Protein AF-R6H818-F1 (afdb_monomer_lite)

Radius of gyration: 32.83 Å; chains: 1; bounding box: 65×107×74 Å

pLDDT: mean 80.32, std 18.3, range [33.81, 98.19]

Sequence (371 aa):
MRKTGTANRLLAAVLTLALLLSLALPAGAAAAADVVHPAFTQVDSSEVSASLPGMEATELEPSAYSDTDSVRVSIVLEEKSTVAAGFSTQAIGSNTAAATYRGRLETRQAAVTAAIEEQALDGEALDVVWNLTLSANAISANVAYGKLEEIRQVPGVKAVYLETRYEPMTQADTSNVVAQQMTGAASVQQDAGYTGAGSRIAVVDTGTDTDHQSFSSAAWEYSLKLQAEKKGMSLEDYMASLDLMDAEEIAGVLSQLHVAKRDENLTGEDLYLNGKLPFVFNYIDGDLDVTHDNDEQGEHGSHVAGITSAGDYIPTKDASIYDFDGDGDLDQADAQALMDHVVKGSEIHSAEYADLSGNGSVSAYDVLLRL

Secondary structure (DSSP, 8-state):
---SHHHHHHHHHHHHHHHHHHT-S-TTSSS-S-----------TTS-----TT------------TT-EEEEEEEESSPPTTTTT--STTGGG-HHHHHHHHHHHHHHHHHHHHHHHHTSTTPPPEEEEEE-SS--EEEEEEEGGGHHHHHTSTTEEEEEE--PPPP-SS----STHHHHHHTHHHHHHTS----TT------SS---SSSGGG-HHHHHHHHHHHHHHTT--HHHHHHTS----HHHHHHHGGGSSGGGT-TT--HHHH---SSS-----TTTSSS---STTSSS-THHHHHHHHHH-------S-GGGG-SSSSS--SHHHHHHHHHHHHH----TTGGG--SS-SSS--HHHHHTT-

Foldseek 3Di:
DDDDVVVVVVVVVVVVVVVVVVVPDDPPPVPPPPPPPPPDDPDDPVVPPPPDPPPPPPPPPDPPADQQDWFKKKFFFPDDALVRVPDDPPVLVPDPVSVVQQVVLVVVVVVLQCQCCVFQVVNDHWAWDDQGRHNTRITITIDRNNSQVRSCPRPRGPHMDTDDDDDPPPDDPPDPVCPCVVVVVVCCCPVVVPPCFQHDDDFDAQFAPCPFPQNDQVLVLVVLCVSCVVVVHHSVVSNVVHNFDALVNCQVCVVVDPLCVLPVPDGSVLQQDHRRRGGAADPPVSHRPRHCVPHDRDNVSNLVCLVVGGRADDPDPCLVLQQFANPRDRDLVSLRSLVCCAPVVDHTPNVVPQPSVPPPDRHVSSSSNND

Structure (mmCIF, N/CA/C/O backbone):
data_AF-R6H818-F1
#
_entry.id   AF-R6H818-F1
#
loop_
_atom_site.group_PDB
_atom_site.id
_atom_site.type_symbol
_atom_site.label_atom_id
_atom_site.label_alt_id
_atom_site.label_comp_id
_atom_site.label_asym_id
_atom_site.label_entity_id
_atom_site.label_seq_id
_atom_site.pdbx_PDB_ins_code
_atom_site.Cartn_x
_atom_site.Cartn_y
_atom_site.Cartn_z
_atom_site.occupancy
_atom_site.B_iso_or_equiv
_atom_site.auth_seq_id
_atom_site.auth_comp_id
_atom_site.auth_asym_id
_atom_site.auth_atom_id
_atom_site.pdbx_PDB_model_num
ATOM 1 N N . MET A 1 1 ? -34.135 -80.168 -10.910 1.00 44.28 1 MET A N 1
ATOM 2 C CA . MET A 1 1 ? -32.707 -79.785 -10.893 1.00 44.28 1 MET A CA 1
ATOM 3 C C . MET A 1 1 ? -32.533 -78.655 -9.890 1.00 44.28 1 MET A C 1
ATOM 5 O O . MET A 1 1 ? -33.232 -77.657 -9.974 1.00 44.28 1 MET A O 1
ATOM 9 N N . ARG A 1 2 ? -31.717 -78.903 -8.860 1.00 42.34 2 ARG A N 1
ATOM 10 C CA . ARG A 1 2 ? -31.399 -78.004 -7.740 1.00 42.34 2 ARG A CA 1
ATOM 11 C C . ARG A 1 2 ? -30.207 -77.108 -8.111 1.00 42.34 2 ARG A C 1
ATOM 13 O O . ARG A 1 2 ? -29.372 -77.537 -8.898 1.00 42.34 2 ARG A O 1
ATOM 20 N N . LYS A 1 3 ? -30.086 -75.995 -7.372 1.00 51.12 3 LYS A N 1
ATOM 21 C CA . LYS A 1 3 ? -28.909 -75.118 -7.164 1.00 51.12 3 LYS A CA 1
ATOM 22 C C . LYS A 1 3 ? -28.755 -73.902 -8.096 1.00 51.12 3 LYS A C 1
ATOM 24 O O . LYS A 1 3 ? -27.787 -73.809 -8.831 1.00 51.12 3 LYS A O 1
ATOM 29 N N . THR A 1 4 ? -29.623 -72.899 -7.950 1.00 50.44 4 THR A N 1
ATOM 30 C CA . THR A 1 4 ? -29.312 -71.501 -8.350 1.00 50.44 4 THR A CA 1
ATOM 31 C C . THR A 1 4 ? -29.528 -70.472 -7.229 1.00 50.44 4 THR A C 1
ATOM 33 O O . THR A 1 4 ? -29.070 -69.340 -7.333 1.00 50.44 4 THR A O 1
ATOM 36 N N . GLY A 1 5 ? -30.138 -70.855 -6.099 1.00 54.78 5 GLY A N 1
ATOM 37 C CA . GLY A 1 5 ? -30.417 -69.925 -4.995 1.00 54.78 5 GLY A CA 1
ATOM 38 C C . GLY A 1 5 ? -29.207 -69.558 -4.128 1.00 54.78 5 GLY A C 1
ATOM 39 O O . GLY A 1 5 ? -29.153 -68.457 -3.593 1.00 54.78 5 GLY A O 1
ATOM 40 N N . THR A 1 6 ? -28.220 -70.446 -3.985 1.00 55.84 6 THR A N 1
ATOM 41 C CA . THR A 1 6 ? -27.018 -70.172 -3.177 1.00 55.84 6 THR A CA 1
ATOM 42 C C . THR A 1 6 ? -25.983 -69.346 -3.932 1.00 55.84 6 THR A C 1
ATOM 44 O O . THR A 1 6 ? -25.361 -68.489 -3.319 1.00 55.84 6 THR A O 1
ATOM 47 N N . ALA A 1 7 ? -25.848 -69.534 -5.249 1.00 55.44 7 ALA A N 1
ATOM 48 C CA . ALA A 1 7 ? -24.936 -68.750 -6.084 1.00 55.44 7 ALA A CA 1
ATOM 49 C C . ALA A 1 7 ? -25.366 -67.276 -6.167 1.00 55.44 7 ALA A C 1
ATOM 51 O O . ALA A 1 7 ? -24.544 -66.399 -5.939 1.00 55.44 7 ALA A O 1
ATOM 52 N N . ASN A 1 8 ? -26.663 -67.000 -6.359 1.00 54.56 8 ASN A N 1
ATOM 53 C CA . ASN A 1 8 ? -27.180 -65.625 -6.369 1.00 54.56 8 ASN A CA 1
ATOM 54 C C . ASN A 1 8 ? -27.112 -64.947 -4.994 1.00 54.56 8 ASN A C 1
ATOM 56 O O . ASN A 1 8 ? -26.925 -63.739 -4.923 1.00 54.56 8 ASN A O 1
ATOM 60 N N . ARG A 1 9 ? -27.226 -65.707 -3.895 1.00 60.12 9 ARG A N 1
ATOM 61 C CA . ARG A 1 9 ? -27.043 -65.173 -2.534 1.00 60.12 9 ARG A CA 1
ATOM 62 C C . ARG A 1 9 ? -25.578 -64.888 -2.216 1.00 60.12 9 ARG A C 1
ATOM 64 O O . ARG A 1 9 ? -25.304 -63.906 -1.541 1.00 60.12 9 ARG A O 1
ATOM 71 N N . LEU A 1 10 ? -24.655 -65.703 -2.733 1.00 67.94 10 LEU A N 1
ATOM 72 C CA . LEU A 1 10 ? -23.221 -65.436 -2.636 1.00 67.94 10 LEU A CA 1
ATOM 73 C C . LEU A 1 10 ? -22.841 -64.208 -3.467 1.00 67.94 10 LEU A C 1
ATOM 75 O O . LEU A 1 10 ? -22.117 -63.354 -2.979 1.00 67.94 10 LEU A O 1
ATOM 79 N N . LEU A 1 11 ? -23.382 -64.086 -4.685 1.00 64.25 11 LEU A N 1
ATOM 80 C CA . LEU A 1 11 ? -23.152 -62.930 -5.550 1.00 64.25 11 LEU A CA 1
ATOM 81 C C . LEU A 1 11 ? -23.707 -61.647 -4.924 1.00 64.25 11 LEU A C 1
ATOM 83 O O . LEU A 1 11 ? -23.024 -60.633 -4.918 1.00 64.25 11 LEU A O 1
ATOM 87 N N . ALA A 1 12 ? -24.912 -61.710 -4.347 1.00 63.84 12 ALA A N 1
ATOM 88 C CA . ALA A 1 12 ? -25.511 -60.586 -3.639 1.00 63.84 12 ALA A CA 1
ATOM 89 C C . ALA A 1 12 ? -24.692 -60.194 -2.404 1.00 63.84 12 ALA A C 1
ATOM 91 O O . ALA A 1 12 ? -24.476 -59.009 -2.207 1.00 63.84 12 ALA A O 1
ATOM 92 N N . ALA A 1 13 ? -24.195 -61.165 -1.626 1.00 68.19 13 ALA A N 1
ATOM 93 C CA . ALA A 1 13 ? -23.341 -60.915 -0.464 1.00 68.19 13 ALA A CA 1
ATOM 94 C C . ALA A 1 13 ? -21.968 -60.337 -0.847 1.00 68.19 13 ALA A C 1
ATOM 96 O O . ALA A 1 13 ? -21.455 -59.470 -0.149 1.00 68.19 13 ALA A O 1
ATOM 97 N N . VAL A 1 14 ? -21.385 -60.779 -1.966 1.00 73.62 14 VAL A N 1
ATOM 98 C CA . VAL A 1 14 ? -20.146 -60.206 -2.514 1.00 73.62 14 VAL A CA 1
ATOM 99 C C . VAL A 1 14 ? -20.391 -58.790 -3.037 1.00 73.62 14 VAL A C 1
ATOM 101 O O . VAL A 1 14 ? -19.556 -57.923 -2.809 1.00 73.62 14 VAL A O 1
ATOM 104 N N . LEU A 1 15 ? -21.543 -58.520 -3.664 1.00 66.12 15 LEU A N 1
ATOM 105 C CA . LEU A 1 15 ? -21.899 -57.173 -4.115 1.00 66.12 15 LEU A CA 1
ATOM 106 C C . LEU A 1 15 ? -22.126 -56.216 -2.940 1.00 66.12 15 LEU A C 1
ATOM 108 O O . LEU A 1 15 ? -21.623 -55.100 -2.978 1.00 66.12 15 LEU A O 1
ATOM 112 N N . THR A 1 16 ? -22.835 -56.632 -1.883 1.00 69.25 16 THR A N 1
ATOM 113 C CA . THR A 1 16 ? -22.994 -55.798 -0.679 1.00 69.25 16 THR A CA 1
ATOM 114 C C . THR A 1 16 ? -21.682 -55.609 0.059 1.00 69.25 16 THR A C 1
ATOM 116 O O . THR A 1 16 ? -21.440 -54.513 0.548 1.00 69.25 16 THR A O 1
ATOM 119 N N . LEU A 1 17 ? -20.809 -56.618 0.108 1.00 66.56 17 LEU A N 1
ATOM 120 C CA . LEU A 1 17 ? -19.480 -56.460 0.692 1.00 66.56 17 LEU A CA 1
ATOM 121 C C . LEU A 1 17 ? -18.615 -55.506 -0.146 1.00 66.56 17 LEU A C 1
ATOM 123 O O . LEU A 1 17 ? -17.950 -54.658 0.431 1.00 66.56 17 LEU A O 1
ATOM 127 N N . ALA A 1 18 ? -18.676 -55.572 -1.481 1.00 65.25 18 ALA A N 1
ATOM 128 C CA . ALA A 1 18 ? -17.985 -54.644 -2.380 1.00 65.25 18 ALA A CA 1
ATOM 129 C C . ALA A 1 18 ? -18.525 -53.207 -2.269 1.00 65.25 18 ALA A C 1
ATOM 131 O O . ALA A 1 18 ? -17.739 -52.265 -2.249 1.00 65.25 18 ALA A O 1
ATOM 132 N N . LEU A 1 19 ? -19.843 -53.032 -2.115 1.00 57.25 19 LEU A N 1
ATOM 133 C CA . LEU A 1 19 ? -20.458 -51.731 -1.832 1.00 57.25 19 LEU A CA 1
ATOM 134 C C . LEU A 1 19 ? -20.050 -51.202 -0.446 1.00 57.25 19 LEU A C 1
ATOM 136 O O . LEU A 1 19 ? -19.701 -50.034 -0.324 1.00 57.25 19 LEU A O 1
ATOM 140 N N . LEU A 1 20 ? -19.997 -52.048 0.584 1.00 55.03 20 LEU A N 1
ATOM 141 C CA . LEU A 1 20 ? -19.550 -51.651 1.927 1.00 55.03 20 LEU A CA 1
ATOM 142 C C . LEU A 1 20 ? -18.037 -51.366 1.992 1.00 55.03 20 LEU A C 1
ATOM 144 O O . LEU A 1 20 ? -17.625 -50.462 2.711 1.00 55.03 20 LEU A O 1
ATOM 148 N N . LEU A 1 21 ? -17.221 -52.071 1.202 1.00 53.28 21 LEU A N 1
ATOM 149 C CA . LEU A 1 21 ? -15.790 -51.795 1.017 1.00 53.28 21 LEU A CA 1
ATOM 150 C C . LEU A 1 21 ? -15.550 -50.534 0.169 1.00 53.28 21 LEU A C 1
ATOM 152 O O . LEU A 1 21 ? -14.551 -49.856 0.378 1.00 53.28 21 LEU A O 1
ATOM 156 N N . SER A 1 22 ? -16.477 -50.162 -0.724 1.00 48.88 22 SER A N 1
ATOM 157 C CA . SER A 1 22 ? -16.414 -48.895 -1.473 1.00 48.88 22 SER A CA 1
ATOM 158 C C . SER A 1 22 ? -16.759 -47.656 -0.634 1.00 48.88 22 SER A C 1
ATOM 160 O O . SER A 1 22 ? -16.360 -46.555 -1.000 1.00 48.88 22 SER A O 1
ATOM 162 N N . LEU A 1 23 ? -17.428 -47.824 0.517 1.00 48.00 23 LEU A N 1
ATOM 163 C CA . LEU A 1 23 ? -17.589 -46.770 1.534 1.00 48.00 23 LEU A CA 1
ATOM 164 C C . LEU A 1 23 ? -16.413 -46.709 2.530 1.00 48.00 23 LEU A C 1
ATOM 166 O O . LEU A 1 23 ? -16.375 -45.821 3.378 1.00 48.00 23 LEU A O 1
ATOM 170 N N . ALA A 1 24 ? -15.456 -47.634 2.426 1.00 49.50 24 ALA A N 1
ATOM 171 C CA . ALA A 1 24 ? -14.259 -47.710 3.256 1.00 49.50 24 ALA A CA 1
ATOM 172 C C . ALA A 1 24 ? -12.992 -47.701 2.382 1.00 49.50 24 ALA A C 1
ATOM 174 O O . ALA A 1 24 ? -12.146 -48.589 2.468 1.00 49.50 24 ALA A O 1
ATOM 175 N N . LEU A 1 25 ? -12.860 -46.675 1.539 1.00 43.47 25 LEU A N 1
ATOM 176 C CA . LEU A 1 25 ? -11.555 -46.182 1.096 1.00 43.47 25 LEU A CA 1
ATOM 177 C C . LEU A 1 25 ? -11.196 -44.936 1.919 1.00 43.47 25 LEU A C 1
ATOM 179 O O . LEU A 1 25 ? -12.088 -44.237 2.403 1.00 43.47 25 LEU A O 1
ATOM 183 N N . PRO A 1 26 ? -9.899 -44.724 2.182 1.00 41.25 26 PRO A N 1
ATOM 184 C CA . PRO A 1 26 ? -9.427 -43.953 3.319 1.00 41.25 26 PRO A CA 1
ATOM 185 C C . PRO A 1 26 ? -9.875 -42.497 3.229 1.00 41.25 26 PRO A C 1
ATOM 187 O O . PRO A 1 26 ? -9.752 -41.860 2.183 1.00 41.25 26 PRO A O 1
ATOM 190 N N . ALA A 1 27 ? -10.265 -41.938 4.375 1.00 38.56 27 ALA A N 1
ATOM 191 C CA . ALA A 1 27 ? -10.274 -40.501 4.649 1.00 38.56 27 ALA A CA 1
ATOM 192 C C . ALA A 1 27 ? -8.835 -39.919 4.641 1.00 38.56 27 ALA A C 1
ATOM 194 O O . ALA A 1 27 ? -8.416 -39.238 5.568 1.00 38.56 27 ALA A O 1
ATOM 195 N N . GLY A 1 28 ? -8.059 -40.257 3.609 1.00 39.38 28 GLY A N 1
ATOM 196 C CA . GLY A 1 28 ? -6.649 -39.930 3.413 1.00 39.38 28 GLY A CA 1
ATOM 197 C C . GLY A 1 28 ? -6.276 -39.741 1.938 1.00 39.38 28 GLY A C 1
ATOM 198 O O . GLY A 1 28 ? -5.097 -39.737 1.617 1.00 39.38 28 GLY A O 1
ATOM 199 N N . ALA A 1 29 ? -7.255 -39.589 1.037 1.00 34.94 29 ALA A N 1
ATOM 200 C CA . ALA A 1 29 ? -7.033 -39.312 -0.389 1.00 34.94 29 ALA A CA 1
ATOM 201 C C . ALA A 1 29 ? -7.846 -38.101 -0.903 1.00 34.94 29 ALA A C 1
ATOM 203 O O . ALA A 1 29 ? -8.186 -38.029 -2.077 1.00 34.94 29 ALA A O 1
ATOM 204 N N . ALA A 1 30 ? -8.156 -37.149 -0.015 1.00 35.50 30 ALA A N 1
ATOM 205 C CA . ALA A 1 30 ? -8.665 -35.813 -0.360 1.00 35.50 30 ALA A CA 1
ATOM 206 C C . ALA A 1 30 ? -7.738 -34.685 0.146 1.00 35.50 30 ALA A C 1
ATOM 208 O O . ALA A 1 30 ? -8.147 -33.535 0.236 1.00 35.50 30 ALA A O 1
ATOM 209 N N . ALA A 1 31 ? -6.486 -35.017 0.478 1.00 37.47 31 ALA A N 1
ATOM 210 C CA . ALA A 1 31 ? -5.443 -34.067 0.877 1.00 37.47 31 ALA A CA 1
ATOM 211 C C . ALA A 1 31 ? -4.132 -34.333 0.112 1.00 37.47 31 ALA A C 1
ATOM 213 O O . ALA A 1 31 ? -3.047 -34.308 0.678 1.00 37.47 31 ALA A O 1
ATOM 214 N N . ALA A 1 32 ? -4.257 -34.664 -1.173 1.00 35.97 32 ALA A N 1
ATOM 215 C CA . ALA A 1 32 ? -3.140 -34.757 -2.109 1.00 35.97 32 ALA A CA 1
ATOM 216 C C . ALA A 1 32 ? -3.550 -34.148 -3.460 1.00 35.97 32 ALA A C 1
ATOM 218 O O . ALA A 1 32 ? -3.390 -34.749 -4.516 1.00 35.97 32 ALA A O 1
ATOM 219 N N . ALA A 1 33 ? -4.154 -32.963 -3.418 1.00 34.28 33 ALA A N 1
ATOM 220 C CA . ALA A 1 33 ? -3.717 -31.938 -4.347 1.00 34.28 33 ALA A CA 1
ATOM 221 C C . ALA A 1 33 ? -2.580 -31.233 -3.607 1.00 34.28 33 ALA A C 1
ATOM 223 O O . ALA A 1 33 ? -2.779 -30.858 -2.450 1.00 34.28 33 ALA A O 1
ATOM 224 N N . ASP A 1 34 ? -1.407 -31.125 -4.226 1.00 38.03 34 ASP A N 1
ATOM 225 C CA . ASP A 1 34 ? -0.311 -30.271 -3.761 1.00 38.03 34 ASP A CA 1
ATOM 226 C C . ASP A 1 34 ? -0.796 -28.812 -3.761 1.00 38.03 34 ASP A C 1
ATOM 228 O O . ASP A 1 34 ? -0.504 -28.018 -4.649 1.00 38.03 34 ASP A O 1
ATOM 232 N N . VAL A 1 35 ? -1.606 -28.452 -2.771 1.00 39.41 35 VAL A N 1
ATOM 233 C CA . VAL A 1 35 ? -1.690 -27.082 -2.301 1.00 39.41 35 VAL A CA 1
ATOM 234 C C . VAL A 1 35 ? -0.593 -27.007 -1.262 1.00 39.41 35 VAL A C 1
ATOM 236 O O . VAL A 1 35 ? -0.734 -27.516 -0.149 1.00 39.41 35 VAL A O 1
ATOM 239 N N . VAL A 1 36 ? 0.536 -26.429 -1.661 1.00 34.97 36 VAL A N 1
ATOM 240 C CA . VAL A 1 36 ? 1.570 -25.997 -0.728 1.00 34.97 36 VAL A CA 1
ATOM 241 C C . VAL A 1 36 ? 0.894 -25.010 0.218 1.00 34.97 36 VAL A C 1
ATOM 243 O O . VAL A 1 36 ? 0.733 -23.836 -0.096 1.00 34.97 36 VAL A O 1
ATOM 246 N N . HIS A 1 37 ? 0.423 -25.494 1.365 1.00 36.56 37 HIS A N 1
ATOM 247 C CA . HIS A 1 37 ? 0.066 -24.618 2.462 1.00 36.56 37 HIS A CA 1
ATOM 248 C C . HIS A 1 37 ? 1.388 -24.064 2.988 1.00 36.56 37 HIS A C 1
ATOM 250 O O . HIS A 1 37 ? 2.205 -24.860 3.463 1.00 36.56 37 HIS A O 1
ATOM 256 N N . PRO A 1 38 ? 1.649 -22.748 2.886 1.00 39.25 38 PRO A N 1
ATOM 257 C CA . PRO A 1 38 ? 2.832 -22.178 3.505 1.00 39.25 38 PRO A CA 1
ATOM 258 C C . PRO A 1 38 ? 2.827 -22.573 4.982 1.00 39.25 38 PRO A C 1
ATOM 260 O O . PRO A 1 38 ? 1.869 -22.320 5.718 1.00 39.25 38 PRO A O 1
ATOM 263 N N . ALA A 1 39 ? 3.875 -23.279 5.397 1.00 38.28 39 ALA A N 1
ATOM 264 C CA . ALA A 1 39 ? 4.070 -23.645 6.785 1.00 38.28 39 ALA A CA 1
ATOM 265 C C . ALA A 1 39 ? 4.468 -22.376 7.540 1.00 38.28 39 ALA A C 1
ATOM 267 O O . ALA A 1 39 ? 5.633 -21.983 7.561 1.00 38.28 39 ALA A O 1
ATOM 268 N N . PHE A 1 40 ? 3.484 -21.708 8.137 1.00 44.66 40 PHE A N 1
ATOM 269 C CA . PHE A 1 40 ? 3.749 -20.594 9.032 1.00 44.66 40 PHE A CA 1
ATOM 270 C C . PHE A 1 40 ? 4.341 -21.150 10.320 1.00 44.66 40 PHE A C 1
ATOM 272 O O . PHE A 1 40 ? 3.650 -21.746 11.146 1.00 44.66 40 PHE A O 1
ATOM 279 N N . THR A 1 41 ? 5.644 -20.968 10.476 1.00 51.97 41 THR A N 1
ATOM 280 C CA . THR A 1 41 ? 6.295 -21.181 11.762 1.00 51.97 41 THR A CA 1
ATOM 281 C C . THR A 1 41 ? 6.163 -19.876 12.525 1.00 51.97 41 THR A C 1
ATOM 283 O O . THR A 1 41 ? 6.612 -18.837 12.044 1.00 51.97 41 THR A O 1
ATOM 286 N N . GLN A 1 42 ? 5.510 -19.903 13.686 1.00 50.81 42 GLN A N 1
ATOM 287 C CA . GLN A 1 42 ? 5.495 -18.746 14.571 1.00 50.81 42 GLN A CA 1
ATOM 288 C C . GLN A 1 42 ? 6.935 -18.494 15.023 1.00 50.81 42 GLN A C 1
ATOM 290 O O . GLN A 1 42 ? 7.498 -19.281 15.781 1.00 50.81 42 GLN A O 1
ATOM 295 N N . VAL A 1 43 ? 7.538 -17.431 14.500 1.00 50.16 43 VAL A N 1
ATOM 296 C CA . VAL A 1 43 ? 8.849 -16.966 14.942 1.00 50.16 43 VAL A CA 1
ATOM 297 C C . VAL A 1 43 ? 8.655 -16.284 16.290 1.00 50.16 43 VAL A C 1
ATOM 299 O O . VAL A 1 43 ? 7.696 -15.530 16.475 1.00 50.16 43 VAL A O 1
ATOM 302 N N . ASP A 1 44 ? 9.537 -16.575 17.241 1.00 50.06 44 ASP A N 1
ATOM 303 C CA . ASP A 1 44 ? 9.549 -15.873 18.515 1.00 50.06 44 ASP A CA 1
ATOM 304 C C . ASP A 1 44 ? 9.916 -14.405 18.254 1.00 50.06 44 ASP A C 1
ATOM 306 O O . ASP A 1 44 ? 11.037 -14.082 17.858 1.00 50.06 44 ASP A O 1
ATOM 310 N N . SER A 1 45 ? 8.952 -13.501 18.439 1.00 45.91 45 SER A N 1
ATOM 311 C CA . SER A 1 45 ? 9.149 -12.066 18.223 1.00 45.91 45 SER A CA 1
ATOM 312 C C . SER A 1 45 ? 10.176 -11.458 19.182 1.00 45.91 45 SER A C 1
ATOM 314 O O . SER A 1 45 ? 10.559 -10.307 18.997 1.00 45.91 45 SER A O 1
ATOM 316 N N . SER A 1 46 ? 10.623 -12.204 20.199 1.00 49.31 46 SER A N 1
ATOM 317 C CA . SER A 1 46 ? 11.702 -11.783 21.094 1.00 49.31 46 SER A CA 1
ATOM 318 C C . SER A 1 46 ? 13.112 -11.966 20.512 1.00 49.31 46 SER A C 1
ATOM 320 O O . SER A 1 46 ? 14.039 -11.334 21.014 1.00 49.31 46 SER A O 1
ATOM 322 N N . GLU A 1 47 ? 13.297 -12.756 19.442 1.00 46.53 47 GLU A N 1
ATOM 323 C CA . GLU A 1 47 ? 14.616 -12.949 18.806 1.00 46.53 47 GLU A CA 1
ATOM 324 C C . GLU A 1 47 ? 14.922 -11.941 17.684 1.00 46.53 47 GLU A C 1
ATOM 326 O O . GLU A 1 47 ? 16.081 -11.771 17.299 1.00 46.53 47 GLU A O 1
ATOM 331 N N . VAL A 1 48 ? 13.920 -11.203 17.190 1.00 41.06 48 VAL A N 1
ATOM 332 C CA . VAL A 1 48 ? 14.130 -10.100 16.235 1.00 41.06 48 VAL A CA 1
ATOM 333 C C . VAL A 1 48 ? 14.537 -8.840 17.002 1.00 41.06 48 VAL A C 1
ATOM 335 O O . VAL A 1 48 ? 13.775 -7.893 17.165 1.00 41.06 48 VAL A O 1
ATOM 338 N N . SER A 1 49 ? 15.781 -8.814 17.475 1.00 45.50 49 SER A N 1
ATOM 339 C CA . SER A 1 49 ? 16.426 -7.595 17.969 1.00 45.50 49 SER A CA 1
ATOM 340 C C . SER A 1 49 ? 16.991 -6.796 16.790 1.00 45.50 49 SER A C 1
ATOM 342 O O . SER A 1 49 ? 18.204 -6.621 16.656 1.00 45.50 49 SER A O 1
ATOM 344 N N . ALA A 1 50 ? 16.122 -6.298 15.912 1.00 39.25 50 ALA A N 1
ATOM 345 C CA . ALA A 1 50 ? 16.499 -5.203 15.028 1.00 39.25 50 ALA A CA 1
ATOM 346 C C . ALA A 1 50 ? 16.497 -3.912 15.859 1.00 39.25 50 ALA A C 1
ATOM 348 O O . ALA A 1 50 ? 15.521 -3.168 15.879 1.00 39.25 50 ALA A O 1
ATOM 349 N N . SER A 1 51 ? 17.578 -3.653 16.596 1.00 37.50 51 SER A N 1
ATOM 350 C CA . SER A 1 51 ? 17.806 -2.321 17.150 1.00 37.50 51 SER A CA 1
ATOM 351 C C . SER A 1 51 ? 18.171 -1.399 15.987 1.00 37.50 51 SER A C 1
ATOM 353 O O . SER A 1 51 ? 19.332 -1.346 15.575 1.00 37.50 51 SER A O 1
ATOM 355 N N . LEU A 1 52 ? 17.178 -0.717 15.419 1.00 40.03 52 LEU A N 1
ATOM 356 C CA . LEU A 1 52 ? 17.407 0.401 14.509 1.00 40.03 52 LEU A CA 1
ATOM 357 C C . LEU A 1 52 ? 18.121 1.508 15.305 1.00 40.03 52 LEU A C 1
ATOM 359 O O . LEU A 1 52 ? 17.576 1.971 16.311 1.00 40.03 52 LEU A O 1
ATOM 363 N N . PRO A 1 53 ? 19.340 1.929 14.921 1.00 36.41 53 PRO A N 1
ATOM 364 C CA . PRO A 1 53 ? 20.001 3.048 15.578 1.00 36.41 53 PRO A CA 1
ATOM 365 C C . PRO A 1 53 ? 19.126 4.300 15.427 1.00 36.41 53 PRO A C 1
ATOM 367 O O . PRO A 1 53 ? 18.870 4.731 14.308 1.00 36.41 53 PRO A O 1
ATOM 370 N N . GLY A 1 54 ? 18.657 4.872 16.539 1.00 46.34 54 GLY A N 1
ATOM 371 C CA . GLY A 1 54 ? 17.889 6.126 16.545 1.00 46.34 54 GLY A CA 1
ATOM 372 C C . GLY A 1 54 ? 16.393 6.010 16.848 1.00 46.34 54 GLY A C 1
ATOM 373 O O . GLY A 1 54 ? 15.750 7.041 17.008 1.00 46.34 54 GLY A O 1
ATOM 374 N N . MET A 1 55 ? 15.837 4.805 17.008 1.00 37.84 55 MET A N 1
ATOM 375 C CA . MET A 1 55 ? 14.523 4.644 17.643 1.00 37.84 55 MET A CA 1
ATOM 376 C C . MET A 1 55 ? 14.722 4.374 19.132 1.00 37.84 55 MET A C 1
ATOM 378 O O . MET A 1 55 ? 14.718 3.229 19.582 1.00 37.84 55 MET A O 1
ATOM 382 N N . GLU A 1 56 ? 14.905 5.440 19.912 1.00 33.81 56 GLU A N 1
ATOM 383 C CA . GLU A 1 56 ? 14.530 5.355 21.319 1.00 33.81 56 GLU A CA 1
ATOM 384 C C . GLU A 1 56 ? 13.030 5.059 21.341 1.00 33.81 56 GLU A C 1
ATOM 386 O O . GLU A 1 56 ? 12.221 5.867 20.882 1.00 33.81 56 GLU A O 1
ATOM 391 N N . ALA A 1 57 ? 12.661 3.861 21.804 1.00 35.81 57 ALA A N 1
ATOM 392 C CA . ALA A 1 57 ? 11.296 3.602 22.217 1.00 35.81 57 ALA A CA 1
ATOM 393 C C . ALA A 1 57 ? 10.973 4.684 23.241 1.00 35.81 57 ALA A C 1
ATOM 395 O O . ALA A 1 57 ? 11.541 4.682 24.333 1.00 35.81 57 ALA A O 1
ATOM 396 N N . THR A 1 58 ? 10.145 5.648 22.845 1.00 34.94 58 THR A N 1
ATOM 397 C CA . THR A 1 58 ? 9.684 6.692 23.745 1.00 34.94 58 THR A CA 1
ATOM 398 C C . THR A 1 58 ? 9.082 5.956 24.930 1.00 34.94 58 THR A C 1
ATOM 400 O O . THR A 1 58 ? 8.162 5.150 24.754 1.00 34.94 58 THR A O 1
ATOM 403 N N . GLU A 1 59 ? 9.680 6.133 26.110 1.00 34.53 59 GLU A N 1
ATOM 404 C CA . GLU A 1 59 ? 9.094 5.670 27.360 1.00 34.53 59 GLU A CA 1
ATOM 405 C C . GLU A 1 59 ? 7.614 6.055 27.324 1.00 34.53 59 GLU A C 1
ATOM 407 O O . GLU A 1 59 ? 7.280 7.187 26.973 1.00 34.53 59 GLU A O 1
ATOM 412 N N . LEU A 1 60 ? 6.723 5.095 27.599 1.00 37.69 60 LEU A N 1
ATOM 413 C CA . LEU A 1 60 ? 5.306 5.394 27.769 1.00 37.69 60 LEU A CA 1
ATOM 414 C C . LEU A 1 60 ? 5.219 6.464 28.854 1.00 37.69 60 LEU A C 1
ATOM 416 O O . LEU A 1 60 ? 5.431 6.164 30.030 1.00 37.69 60 LEU A O 1
ATOM 420 N N . GLU A 1 61 ? 4.972 7.700 28.426 1.00 43.28 61 GLU A N 1
ATOM 421 C CA . GLU A 1 61 ? 4.813 8.849 29.304 1.00 43.28 61 GLU A CA 1
ATOM 422 C C . GLU A 1 61 ? 3.872 8.455 30.455 1.00 43.28 61 GLU A C 1
ATOM 424 O O . GLU A 1 61 ? 2.830 7.825 30.212 1.00 43.28 61 GLU A O 1
ATOM 429 N N . PRO A 1 62 ? 4.222 8.766 31.717 1.00 47.31 62 PRO A N 1
ATOM 430 C CA . PRO A 1 62 ? 3.343 8.495 32.845 1.00 47.31 62 PRO A CA 1
ATOM 431 C C . PRO A 1 62 ? 1.962 9.100 32.568 1.00 47.31 62 PRO A C 1
ATOM 433 O O . PRO A 1 62 ? 1.857 10.187 32.004 1.00 47.31 62 PRO A O 1
ATOM 436 N N . SER A 1 63 ? 0.897 8.375 32.930 1.00 56.56 63 SER A N 1
ATOM 437 C CA . SER A 1 63 ? -0.479 8.718 32.552 1.00 56.56 63 SER A CA 1
ATOM 438 C C . SER A 1 63 ? -0.788 10.193 32.829 1.00 56.56 63 SER A C 1
ATOM 440 O O . SER A 1 63 ? -0.861 10.601 33.987 1.00 56.56 63 SER A O 1
ATOM 442 N N . ALA A 1 64 ? -1.006 10.975 31.773 1.00 72.19 64 ALA A N 1
ATOM 443 C CA . ALA A 1 64 ? -1.264 12.415 31.828 1.00 72.19 64 ALA A CA 1
ATOM 444 C C . ALA A 1 64 ? -2.664 12.789 32.366 1.00 72.19 64 ALA A C 1
ATOM 446 O O . ALA A 1 64 ? -3.106 13.920 32.177 1.00 72.19 64 ALA A O 1
ATOM 447 N N . TYR A 1 65 ? -3.377 11.851 32.996 1.00 83.25 65 TYR A N 1
ATOM 448 C CA . TYR A 1 65 ? -4.774 12.015 33.388 1.00 83.25 65 TYR A CA 1
ATOM 449 C C . TYR A 1 65 ? -4.904 12.467 34.841 1.00 83.25 65 TYR A C 1
ATOM 451 O O . TYR A 1 65 ? -4.285 11.900 35.743 1.00 83.25 65 TYR A O 1
ATOM 459 N N . SER A 1 66 ? -5.748 13.470 35.065 1.00 90.81 66 SER A N 1
ATOM 460 C CA . SER A 1 66 ? -6.237 13.839 36.390 1.00 90.81 66 SER A CA 1
ATOM 461 C C . SER A 1 66 ? -7.318 12.860 36.853 1.00 90.81 66 SER A C 1
ATOM 463 O O . SER A 1 66 ? -8.035 12.299 36.028 1.00 90.81 66 SER A O 1
ATOM 465 N N . ASP A 1 67 ? -7.507 12.698 38.167 1.00 91.62 67 ASP A N 1
ATOM 466 C CA . ASP A 1 67 ? -8.543 11.809 38.724 1.00 91.62 67 ASP A CA 1
ATOM 467 C C . ASP A 1 67 ? -9.958 12.121 38.209 1.00 91.62 67 ASP A C 1
ATOM 469 O O . ASP A 1 67 ? -10.815 11.238 38.165 1.00 91.62 67 ASP A O 1
ATOM 473 N N . THR A 1 68 ? -10.209 13.370 37.812 1.00 92.50 68 THR A N 1
ATOM 474 C CA . THR A 1 68 ? -11.506 13.829 37.304 1.00 92.50 68 THR A CA 1
ATOM 475 C C . THR A 1 68 ? -11.667 13.700 35.793 1.00 92.50 68 THR A C 1
ATOM 477 O O . THR A 1 68 ? -12.763 13.935 35.286 1.00 92.50 68 THR A O 1
ATOM 480 N N . ASP A 1 69 ? -10.608 13.346 35.061 1.00 92.69 69 ASP A N 1
ATOM 481 C CA . ASP A 1 69 ? -10.677 13.239 33.607 1.00 92.69 69 ASP A CA 1
ATOM 482 C C . ASP A 1 69 ? -11.583 12.077 33.203 1.00 92.69 69 ASP A C 1
ATOM 484 O O . ASP A 1 69 ? -11.441 10.954 33.690 1.00 92.69 69 ASP A O 1
ATOM 488 N N . SER A 1 70 ? -12.516 12.344 32.288 1.00 93.19 70 SER A N 1
ATOM 489 C CA . SER A 1 70 ? -13.346 11.299 31.696 1.00 93.19 70 SER A CA 1
ATOM 490 C C . SER A 1 70 ? -12.522 10.506 30.685 1.00 93.19 70 SER A C 1
ATOM 492 O O . SER A 1 70 ? -12.091 11.034 29.658 1.00 93.19 70 SER A O 1
ATOM 494 N N . VAL A 1 71 ? -12.314 9.228 30.980 1.00 93.81 71 VAL A N 1
ATOM 495 C CA . VAL A 1 71 ? -11.569 8.283 30.151 1.00 93.81 71 VAL A CA 1
ATOM 496 C C . VAL A 1 71 ? -12.462 7.128 29.722 1.00 93.81 71 VAL A C 1
ATOM 498 O O . VAL A 1 71 ? -13.380 6.741 30.446 1.00 93.81 71 VAL A O 1
ATOM 501 N N . ARG A 1 72 ? -12.181 6.537 28.556 1.00 95.25 72 ARG A N 1
ATOM 502 C CA . ARG A 1 72 ? -12.851 5.307 28.129 1.00 95.25 72 ARG A CA 1
ATOM 503 C C . ARG A 1 72 ? -12.086 4.091 28.623 1.00 95.25 72 ARG A C 1
ATOM 505 O O . ARG A 1 72 ? -10.875 3.995 28.429 1.00 95.25 72 ARG A O 1
ATOM 512 N N . VAL A 1 73 ? -12.797 3.159 29.244 1.00 96.12 73 VAL A N 1
ATOM 513 C CA . VAL A 1 73 ? -12.220 1.927 29.775 1.00 96.12 73 VAL A CA 1
ATOM 514 C C . VAL A 1 73 ? -12.969 0.700 29.290 1.00 96.12 73 VAL A C 1
ATOM 516 O O . VAL A 1 73 ? -14.192 0.701 29.190 1.00 96.12 73 VAL A O 1
ATOM 519 N N . SER A 1 74 ? -12.219 -0.376 29.079 1.00 97.12 74 SER A N 1
ATOM 520 C CA . SER A 1 74 ? -12.736 -1.725 28.890 1.00 97.12 74 SER A CA 1
ATOM 521 C C . SER A 1 74 ? -12.715 -2.468 30.226 1.00 97.12 74 SER A C 1
ATOM 523 O O . SER A 1 74 ? -11.652 -2.819 30.745 1.00 97.12 74 SER A O 1
ATOM 525 N N . ILE A 1 75 ? -13.896 -2.728 30.780 1.00 98.00 75 ILE A N 1
ATOM 526 C CA . ILE A 1 75 ? -14.121 -3.472 32.023 1.00 98.00 75 ILE A CA 1
ATOM 527 C C . ILE A 1 75 ? -14.354 -4.938 31.655 1.00 98.00 75 ILE A C 1
ATOM 529 O O . ILE A 1 75 ? -15.441 -5.326 31.230 1.00 98.00 75 ILE A O 1
ATOM 533 N N . VAL A 1 76 ? -13.318 -5.765 31.775 1.00 97.62 76 VAL A N 1
ATOM 534 C CA . VAL A 1 76 ? -13.369 -7.201 31.477 1.00 97.62 76 VAL A CA 1
ATOM 535 C C . VAL A 1 76 ? -13.960 -7.942 32.665 1.00 97.62 76 VAL A C 1
ATOM 537 O O . VAL A 1 76 ? -13.521 -7.751 33.797 1.00 97.62 76 VAL A O 1
ATOM 540 N N . LEU A 1 77 ? -14.919 -8.826 32.408 1.00 98.06 77 LEU A N 1
ATOM 541 C CA . LEU A 1 77 ? -15.635 -9.569 33.442 1.00 98.06 77 LEU A CA 1
ATOM 542 C C . LEU A 1 77 ? -15.064 -10.979 33.647 1.00 98.06 77 LEU A C 1
ATOM 544 O O . LEU A 1 77 ? -14.406 -11.544 32.770 1.00 98.06 77 LEU A O 1
ATOM 548 N N . GLU A 1 78 ? -15.310 -11.559 34.822 1.00 97.00 78 GLU A N 1
ATOM 549 C CA . GLU A 1 78 ? -14.765 -12.868 35.215 1.00 97.00 78 GLU A CA 1
ATOM 550 C C . GLU A 1 78 ? -15.270 -14.027 34.349 1.00 97.00 78 GLU A C 1
ATOM 552 O O . GLU A 1 78 ? -14.531 -14.971 34.051 1.00 97.00 78 GLU A O 1
ATOM 557 N N . GLU A 1 79 ? -16.537 -13.979 33.937 1.00 96.88 79 GLU A N 1
ATOM 558 C CA . GLU A 1 79 ? -17.105 -15.045 33.128 1.00 96.88 79 GLU A CA 1
ATOM 559 C C . GLU A 1 79 ? -16.543 -15.038 31.703 1.00 96.88 79 GLU A C 1
ATOM 561 O O . GLU A 1 79 ? -16.370 -13.998 31.073 1.00 96.88 79 GLU A O 1
ATOM 566 N N . LYS A 1 80 ? -16.325 -16.238 31.161 1.00 97.44 80 LYS A N 1
ATOM 567 C CA . LYS A 1 80 ? -15.83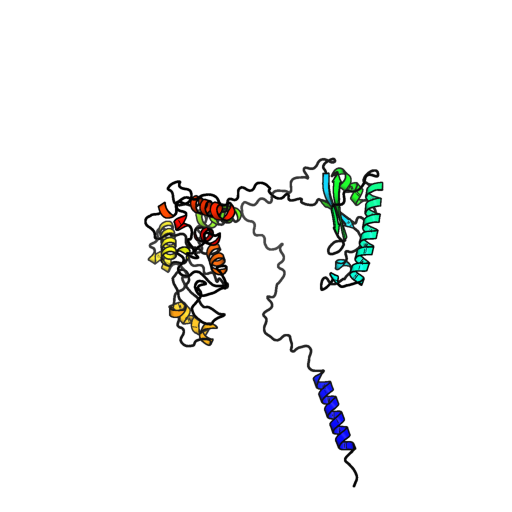1 -16.445 29.801 1.00 97.44 80 LYS A CA 1
ATOM 568 C C . LYS A 1 80 ? -16.734 -15.795 28.745 1.00 97.44 80 LYS A C 1
ATOM 570 O O . LYS A 1 80 ? -17.956 -15.953 28.769 1.00 97.44 80 LYS A O 1
ATOM 575 N N . SER A 1 81 ? -16.104 -15.162 27.756 1.00 96.44 81 SER A N 1
ATOM 576 C CA . SER A 1 81 ? -16.753 -14.753 26.508 1.00 96.44 81 SER A CA 1
ATOM 577 C C . SER A 1 81 ? -17.320 -15.952 25.747 1.00 96.44 81 SER A C 1
ATOM 579 O O . SER A 1 81 ? -17.006 -17.105 26.048 1.00 96.44 81 SER A O 1
ATOM 581 N N . THR A 1 82 ? -18.153 -15.695 24.740 1.00 94.75 82 THR A N 1
ATOM 582 C CA . THR A 1 82 ? -18.770 -16.753 23.925 1.00 94.75 82 THR A CA 1
ATOM 583 C C . THR A 1 82 ? -17.712 -17.634 23.258 1.00 94.75 82 THR A C 1
ATOM 585 O O . THR A 1 82 ? -17.789 -18.858 23.341 1.00 94.75 82 THR A O 1
ATOM 588 N N . VAL A 1 83 ? -16.669 -17.040 22.674 1.00 94.25 83 VAL A N 1
ATOM 589 C CA . VAL A 1 83 ? -15.579 -17.815 22.059 1.00 94.25 83 VAL A CA 1
ATOM 590 C C . VAL A 1 83 ? -14.782 -18.580 23.121 1.00 94.25 83 VAL A C 1
ATOM 592 O O . VAL A 1 83 ? -14.537 -19.774 22.967 1.00 94.25 83 VAL A O 1
ATOM 595 N N . ALA A 1 84 ? -14.452 -17.947 24.252 1.00 93.50 84 ALA A N 1
ATOM 596 C CA . ALA A 1 84 ? -13.714 -18.605 25.336 1.00 93.50 84 ALA A CA 1
ATOM 597 C C . ALA A 1 84 ? -14.512 -19.729 26.030 1.00 93.50 84 ALA A C 1
ATOM 599 O O . ALA A 1 84 ? -13.928 -20.627 26.642 1.00 93.50 84 ALA A O 1
ATOM 600 N N . ALA A 1 85 ? -15.844 -19.697 25.943 1.00 94.81 85 ALA A N 1
ATOM 601 C CA . ALA A 1 85 ? -16.733 -20.762 26.399 1.00 94.81 85 ALA A CA 1
ATOM 602 C C . ALA A 1 85 ? -16.784 -21.968 25.439 1.00 94.81 85 ALA A C 1
ATOM 604 O O . ALA A 1 85 ? -17.408 -22.974 25.773 1.00 94.81 85 ALA A O 1
ATOM 605 N N . GLY A 1 86 ? -16.106 -21.896 24.287 1.00 94.62 86 GLY A N 1
ATOM 606 C CA . GLY A 1 86 ? -15.953 -23.001 23.339 1.00 94.62 86 GLY A CA 1
ATOM 607 C C . GLY A 1 86 ? -16.941 -22.987 22.173 1.00 94.62 86 GLY A C 1
ATOM 608 O O . GLY A 1 86 ? -17.019 -23.969 21.436 1.00 94.62 86 GLY A O 1
ATOM 609 N N . PHE A 1 87 ? -17.703 -21.907 21.979 1.00 93.56 87 PHE A N 1
ATOM 610 C CA . PHE A 1 87 ? -18.557 -21.777 20.800 1.00 93.56 87 PHE A CA 1
ATOM 611 C C . PHE A 1 87 ? -17.714 -21.457 19.558 1.00 93.56 87 PHE A C 1
ATOM 613 O O . PHE A 1 87 ? -16.899 -20.535 19.571 1.00 93.56 87 PHE A O 1
ATOM 620 N N . SER A 1 88 ? -17.939 -22.205 18.473 1.00 89.75 88 SER A N 1
ATOM 621 C CA . SER A 1 88 ? -17.294 -21.947 17.181 1.00 89.75 88 SER A CA 1
ATOM 622 C C . SER A 1 88 ? -17.696 -20.579 16.629 1.00 89.75 88 SER A C 1
ATOM 624 O O . SER A 1 88 ? -18.866 -20.199 16.687 1.00 89.75 88 SER A O 1
ATOM 626 N N . THR A 1 89 ? -16.732 -19.862 16.051 1.00 88.81 89 THR A N 1
ATOM 627 C CA . THR A 1 89 ? -16.967 -18.608 15.321 1.00 88.81 89 THR A CA 1
ATOM 628 C C . THR A 1 89 ? -17.601 -18.847 13.948 1.00 88.81 89 THR A C 1
ATOM 630 O O . THR A 1 89 ? -18.246 -17.950 13.405 1.00 88.81 89 THR A O 1
ATOM 633 N N . GLN A 1 90 ? -17.493 -20.061 13.397 1.00 87.25 90 GLN A N 1
ATOM 634 C CA . GLN A 1 90 ? -18.133 -20.429 12.134 1.00 87.25 90 GLN A CA 1
ATOM 635 C C . GLN A 1 90 ? -19.653 -20.501 12.305 1.00 87.25 90 GLN A C 1
ATOM 637 O O . GLN A 1 90 ? -20.157 -21.166 13.209 1.00 87.25 90 GLN A O 1
ATOM 642 N N . ALA A 1 91 ? -20.384 -19.817 11.420 1.00 84.75 91 ALA A N 1
ATOM 643 C CA . ALA A 1 91 ? -21.848 -19.755 11.420 1.00 84.75 91 ALA A CA 1
ATOM 644 C C . ALA A 1 91 ? -22.473 -19.345 12.773 1.00 84.75 91 ALA A C 1
ATOM 646 O O . ALA A 1 91 ? -23.638 -19.655 13.042 1.00 84.75 91 ALA A O 1
ATOM 647 N N . ILE A 1 92 ? -21.732 -18.615 13.620 1.00 85.19 92 ILE A N 1
ATOM 648 C CA . ILE A 1 92 ? -22.145 -18.292 14.994 1.00 85.19 92 ILE A CA 1
ATOM 649 C C . ILE A 1 92 ? -23.476 -17.534 15.068 1.00 85.19 92 ILE A C 1
ATOM 651 O O . ILE A 1 92 ? -24.243 -17.739 16.005 1.00 85.19 92 ILE A O 1
ATOM 655 N N . GLY A 1 93 ? -23.804 -16.735 14.046 1.00 84.69 93 GLY A N 1
ATOM 656 C CA . GLY A 1 93 ? -25.086 -16.027 13.952 1.00 84.69 93 GLY A CA 1
ATOM 657 C C . GLY A 1 93 ? -26.311 -16.949 13.894 1.00 84.69 93 GLY A C 1
ATOM 658 O O . GLY A 1 93 ? -27.401 -16.536 14.269 1.00 84.69 93 GLY A O 1
ATOM 659 N N . SER A 1 94 ? -26.134 -18.208 13.483 1.00 89.50 94 SER A N 1
ATOM 660 C CA . SER A 1 94 ? -27.200 -19.219 13.412 1.00 89.50 94 SER A CA 1
ATOM 661 C C . SER A 1 94 ? -27.213 -20.188 14.602 1.00 89.50 94 SER A C 1
ATOM 663 O O . SER A 1 94 ? -28.104 -21.029 14.715 1.00 89.50 94 SER A O 1
ATOM 665 N N . ASN A 1 95 ? -26.245 -20.082 15.517 1.00 91.81 95 ASN A N 1
ATOM 666 C CA . ASN A 1 95 ? -26.116 -20.997 16.645 1.00 91.81 95 ASN A CA 1
ATOM 667 C C . ASN A 1 95 ? -26.996 -20.545 17.823 1.00 91.81 95 ASN A C 1
ATOM 669 O O . ASN A 1 95 ? -26.627 -19.663 18.601 1.00 91.81 95 ASN A O 1
ATOM 673 N N . THR A 1 96 ? -28.151 -21.191 17.998 1.00 94.56 96 THR A N 1
ATOM 674 C CA . THR A 1 96 ? -29.120 -20.860 19.059 1.00 94.56 96 THR A CA 1
ATOM 675 C C . THR A 1 96 ? -28.543 -20.990 20.473 1.00 94.56 96 THR A C 1
ATOM 677 O O . THR A 1 96 ? -28.898 -20.210 21.359 1.00 94.56 96 THR A O 1
ATOM 680 N N . ALA A 1 97 ? -27.631 -21.939 20.704 1.00 94.50 97 ALA A N 1
ATOM 681 C CA . ALA A 1 97 ? -26.987 -22.102 22.005 1.00 94.50 97 ALA A CA 1
ATOM 682 C C . ALA A 1 97 ? -26.017 -20.945 22.294 1.00 94.50 97 ALA A C 1
ATOM 684 O O . ALA A 1 97 ? -26.020 -20.417 23.405 1.00 94.50 97 ALA A O 1
ATOM 685 N N . ALA A 1 98 ? -25.261 -20.494 21.285 1.00 94.75 98 ALA A N 1
ATOM 686 C CA . ALA A 1 98 ? -24.408 -19.312 21.401 1.00 94.75 98 ALA A CA 1
ATOM 687 C C . ALA A 1 98 ? -25.244 -18.044 21.645 1.00 94.75 98 ALA A C 1
ATOM 689 O O . ALA A 1 98 ? -24.912 -17.249 22.521 1.00 94.75 98 ALA A O 1
ATOM 690 N N . ALA A 1 99 ? -26.368 -17.880 20.939 1.00 94.88 99 ALA A N 1
ATOM 691 C CA . ALA A 1 99 ? -27.287 -16.759 21.151 1.00 94.88 99 ALA A CA 1
ATOM 692 C C . ALA A 1 99 ? -27.873 -16.747 22.576 1.00 94.88 99 ALA A C 1
ATOM 694 O O . ALA A 1 99 ? -27.871 -15.716 23.243 1.00 94.88 99 ALA A O 1
ATOM 695 N N . THR A 1 100 ? -28.297 -17.910 23.081 1.00 97.06 100 THR A N 1
ATOM 696 C CA . THR A 1 100 ? -28.808 -18.052 24.456 1.00 97.06 100 THR A CA 1
ATOM 697 C C . THR A 1 100 ? -27.725 -17.737 25.490 1.00 97.06 100 THR A C 1
ATOM 699 O O . THR A 1 100 ? -27.976 -17.041 26.474 1.00 97.06 100 THR A O 1
ATOM 702 N N . TYR A 1 101 ? -26.499 -18.218 25.262 1.00 97.38 101 TYR A N 1
ATOM 703 C CA . TYR A 1 101 ? -25.358 -17.926 26.125 1.00 97.38 101 TYR A CA 1
ATOM 704 C C . TYR A 1 101 ? -25.063 -16.423 26.179 1.00 97.38 101 TYR A C 1
ATOM 706 O O . TYR A 1 101 ? -24.871 -15.885 27.268 1.00 97.38 101 TYR A O 1
ATOM 714 N N . ARG A 1 102 ? -25.098 -15.740 25.028 1.00 96.25 102 ARG A N 1
ATOM 715 C CA . ARG A 1 102 ? -24.899 -14.287 24.928 1.00 96.25 102 ARG A CA 1
ATOM 716 C C . ARG A 1 102 ? -25.973 -13.493 25.667 1.00 96.25 102 ARG A C 1
ATOM 718 O O . ARG A 1 102 ? -25.607 -12.634 26.456 1.00 96.25 102 ARG A O 1
ATOM 725 N N . GLY A 1 103 ? -27.255 -13.844 25.538 1.00 96.44 103 GLY A N 1
ATOM 726 C CA . GLY A 1 103 ? -28.321 -13.177 26.306 1.00 96.44 103 GLY A CA 1
ATOM 727 C C . GLY A 1 103 ? -28.161 -13.338 27.827 1.00 96.44 103 GLY A C 1
ATOM 728 O O . GLY A 1 103 ? -28.440 -12.427 28.610 1.00 96.44 103 GLY A O 1
ATOM 729 N N . ARG A 1 104 ? -27.623 -14.481 28.274 1.00 97.25 104 ARG A N 1
ATOM 730 C CA . ARG A 1 104 ? -27.259 -14.683 29.684 1.00 97.25 104 ARG A CA 1
ATOM 731 C C . ARG A 1 104 ? -26.059 -13.824 30.101 1.00 97.25 104 ARG A C 1
ATOM 733 O O . ARG A 1 104 ? -26.050 -13.345 31.232 1.00 97.25 104 ARG A O 1
ATOM 740 N N . LEU A 1 105 ? -25.059 -13.643 29.232 1.00 97.75 105 LEU A N 1
ATOM 741 C CA . LEU A 1 105 ? -23.952 -12.715 29.489 1.00 97.75 105 LEU A CA 1
ATOM 742 C C . LEU A 1 105 ? -24.460 -11.277 29.613 1.00 97.75 105 LEU A C 1
ATOM 744 O O . LEU A 1 105 ? -24.109 -10.621 30.580 1.00 97.75 105 LEU A O 1
ATOM 748 N N . GLU A 1 106 ? -25.340 -10.829 28.717 1.00 97.12 106 GLU A N 1
ATOM 749 C CA . GLU A 1 106 ? -25.938 -9.482 28.756 1.00 97.12 106 GLU A CA 1
ATOM 750 C C . GLU A 1 106 ? -26.687 -9.228 30.072 1.00 97.12 106 GLU A C 1
ATOM 752 O O . GLU A 1 106 ? -26.509 -8.194 30.710 1.00 97.12 106 GLU A O 1
ATOM 757 N N . THR A 1 107 ? -27.459 -10.212 30.545 1.00 97.56 107 THR A N 1
ATOM 758 C CA . THR A 1 107 ? -28.165 -10.106 31.836 1.00 97.56 107 THR A CA 1
ATOM 759 C C . THR A 1 107 ? -27.191 -9.959 33.008 1.00 97.56 107 THR A C 1
ATOM 761 O O . THR A 1 107 ? -27.444 -9.208 33.947 1.00 97.56 107 THR A O 1
ATOM 764 N N . ARG A 1 108 ? -26.062 -10.676 32.972 1.00 97.31 108 ARG A N 1
ATOM 765 C CA . ARG A 1 108 ? -25.036 -10.562 34.015 1.00 97.31 108 ARG A CA 1
ATOM 766 C C . ARG A 1 108 ? -24.230 -9.277 33.910 1.00 97.31 108 ARG A C 1
ATOM 768 O O . ARG A 1 108 ? -23.922 -8.708 34.947 1.00 97.31 108 ARG A O 1
ATOM 775 N N . GLN A 1 109 ? -23.917 -8.825 32.699 1.00 98.19 109 GLN A N 1
ATOM 776 C CA . GLN A 1 109 ? -23.288 -7.528 32.459 1.00 98.19 109 GLN A CA 1
ATOM 777 C C . GLN A 1 109 ? -24.128 -6.422 33.093 1.00 98.19 109 GLN A C 1
ATOM 779 O O . GLN A 1 109 ? -23.587 -5.662 33.880 1.00 98.19 109 GLN A O 1
ATOM 784 N N . ALA A 1 110 ? -25.450 -6.428 32.891 1.00 97.56 110 ALA A N 1
ATOM 785 C CA . ALA A 1 110 ? -26.351 -5.469 33.531 1.00 97.56 110 ALA A CA 1
ATOM 786 C C . ALA A 1 110 ? -26.307 -5.521 35.073 1.00 97.56 110 ALA A C 1
ATOM 788 O O . ALA A 1 110 ? -26.359 -4.484 35.729 1.00 97.56 110 ALA A O 1
ATOM 789 N N . ALA A 1 111 ? -26.179 -6.714 35.666 1.00 97.81 111 ALA A N 1
ATOM 790 C CA . ALA A 1 111 ? -26.036 -6.852 37.116 1.00 97.81 111 ALA A CA 1
ATOM 791 C C . ALA A 1 111 ? -24.689 -6.311 37.630 1.00 97.81 111 ALA A C 1
ATOM 793 O O . ALA A 1 111 ? -24.653 -5.672 38.679 1.00 97.81 111 ALA A O 1
ATOM 794 N N . VAL A 1 112 ? -23.592 -6.540 36.896 1.00 97.94 112 VAL A N 1
ATOM 795 C CA . VAL A 1 112 ? -22.279 -5.966 37.236 1.00 97.94 112 VAL A CA 1
ATOM 796 C C . VAL A 1 112 ? -22.284 -4.449 37.038 1.00 97.94 112 VAL A C 1
ATOM 798 O O . VAL A 1 112 ? -21.760 -3.744 37.890 1.00 97.94 112 VAL A O 1
ATOM 801 N N . THR A 1 113 ? -22.923 -3.934 35.984 1.00 98.12 113 THR A N 1
ATOM 802 C CA . THR A 1 113 ? -23.123 -2.492 35.779 1.00 98.12 113 THR A CA 1
ATOM 803 C C . THR A 1 113 ? -23.802 -1.864 36.989 1.00 98.12 113 THR A C 1
ATOM 805 O O . THR A 1 113 ? -23.234 -0.952 37.573 1.00 98.12 113 THR A O 1
ATOM 808 N N . ALA A 1 114 ? -24.936 -2.408 37.440 1.00 97.88 114 ALA A N 1
ATOM 809 C CA . ALA A 1 114 ? -25.631 -1.889 38.620 1.00 97.88 114 ALA A CA 1
ATOM 810 C C . ALA A 1 114 ? -24.757 -1.930 39.891 1.00 97.88 114 ALA A C 1
ATOM 812 O O . ALA A 1 114 ? -24.797 -1.014 40.708 1.00 97.88 114 ALA A O 1
ATOM 813 N N . ALA A 1 115 ? -23.930 -2.970 40.052 1.00 97.81 115 ALA A N 1
ATOM 814 C CA . ALA A 1 115 ? -22.989 -3.055 41.167 1.00 97.81 115 ALA A CA 1
ATOM 815 C C . ALA A 1 115 ? -21.871 -2.000 41.080 1.00 97.81 115 ALA A C 1
ATOM 817 O O . ALA A 1 115 ? -21.475 -1.461 42.109 1.00 97.81 115 ALA A O 1
ATOM 818 N N . ILE A 1 116 ? -21.377 -1.692 39.876 1.00 98.12 116 ILE A N 1
ATOM 819 C CA . ILE A 1 116 ? -20.397 -0.620 39.643 1.00 98.12 116 ILE A CA 1
ATOM 820 C C . ILE A 1 116 ? -21.004 0.742 39.984 1.00 98.12 116 ILE A C 1
ATOM 822 O O . ILE A 1 116 ? -20.378 1.523 40.698 1.00 98.12 116 ILE A O 1
ATOM 826 N N . GLU A 1 117 ? -22.223 1.002 39.511 1.00 98.06 117 GLU A N 1
ATOM 827 C CA . GLU A 1 117 ? -22.961 2.239 39.787 1.00 98.06 117 GLU A CA 1
ATOM 828 C C . GLU A 1 117 ? -23.109 2.462 41.299 1.00 98.06 117 GLU A C 1
ATOM 830 O O . GLU A 1 117 ? -22.775 3.528 41.807 1.00 98.06 117 GLU A O 1
ATOM 835 N N . GLU A 1 118 ? -23.514 1.430 42.045 1.00 97.25 118 GLU A N 1
ATOM 836 C CA . GLU A 1 118 ? -23.702 1.510 43.499 1.00 97.25 118 GLU A CA 1
ATOM 837 C C . GLU A 1 118 ? -22.385 1.602 44.293 1.00 97.25 118 GLU A C 1
ATOM 839 O O . GLU A 1 118 ? -22.313 2.351 45.266 1.00 97.25 118 GLU A O 1
ATOM 844 N N . GLN A 1 119 ? -21.354 0.832 43.923 1.00 96.81 119 GLN A N 1
ATOM 845 C CA . GLN A 1 119 ? -20.161 0.633 44.764 1.00 96.81 119 GLN A CA 1
ATOM 846 C C . GLN A 1 119 ? -18.970 1.522 44.400 1.00 96.81 119 GLN A C 1
ATOM 848 O O . GLN A 1 119 ? -18.125 1.756 45.260 1.00 96.81 119 GLN A O 1
ATOM 853 N N . ALA A 1 120 ? -18.874 1.976 43.148 1.00 95.75 120 ALA A N 1
ATOM 854 C CA . ALA A 1 120 ? -17.731 2.748 42.654 1.00 95.75 120 ALA A CA 1
ATOM 855 C C . ALA A 1 120 ? -18.124 4.144 42.150 1.00 95.75 120 ALA A C 1
ATOM 857 O O . ALA A 1 120 ? -17.298 5.055 42.159 1.00 95.75 120 ALA A O 1
ATOM 858 N N . LEU A 1 121 ? -19.373 4.339 41.713 1.00 95.62 121 LEU A N 1
ATOM 859 C CA . LEU A 1 121 ? -19.835 5.609 41.139 1.00 95.62 121 LEU A CA 1
ATOM 860 C C . LEU A 1 121 ? -20.826 6.361 42.033 1.00 95.62 121 LEU A C 1
ATOM 862 O O . LEU A 1 121 ? -21.547 7.225 41.549 1.00 95.62 121 LEU A O 1
ATOM 866 N N . ASP A 1 122 ? -20.881 6.046 43.330 1.00 92.81 122 ASP A N 1
ATOM 867 C CA . ASP A 1 122 ? -21.714 6.763 44.308 1.00 92.81 122 ASP A CA 1
ATOM 868 C C . ASP A 1 122 ? -23.221 6.806 43.934 1.00 92.81 122 ASP A C 1
ATOM 870 O O . ASP A 1 122 ? -23.962 7.711 44.325 1.00 92.81 122 ASP A O 1
ATOM 874 N N . GLY A 1 123 ? -23.691 5.799 43.188 1.00 92.50 123 GLY A N 1
ATOM 875 C CA . GLY A 1 123 ? -25.059 5.675 42.678 1.00 92.50 123 GLY A CA 1
ATOM 876 C C . GLY A 1 123 ? -25.311 6.349 41.325 1.00 92.50 123 GLY A C 1
ATOM 877 O O . GLY A 1 123 ? -26.451 6.338 40.856 1.00 92.50 123 GLY A O 1
ATOM 878 N N . GLU A 1 124 ? -24.294 6.943 40.696 1.00 95.38 124 GLU A N 1
ATOM 879 C CA . GLU A 1 124 ? -24.399 7.501 39.347 1.00 95.38 124 GLU A CA 1
ATOM 880 C C . GLU A 1 124 ? -24.413 6.405 38.277 1.00 95.38 124 GLU A C 1
ATOM 882 O O . GLU A 1 124 ? -23.790 5.355 38.424 1.00 95.38 124 GLU A O 1
ATOM 887 N N . ALA A 1 125 ? -25.129 6.668 37.181 1.00 96.94 125 ALA A N 1
ATOM 888 C CA . ALA A 1 125 ? -25.239 5.735 36.067 1.00 96.94 125 ALA A CA 1
ATOM 889 C C . ALA A 1 125 ? -23.906 5.608 35.314 1.00 96.94 125 ALA A C 1
ATOM 891 O O . ALA A 1 125 ? -23.268 6.611 34.987 1.00 96.94 125 ALA A O 1
ATOM 892 N N . LEU A 1 126 ? -23.518 4.378 34.981 1.00 97.44 126 LEU A N 1
ATOM 893 C CA . LEU A 1 126 ? -22.319 4.108 34.198 1.00 97.44 126 LEU A CA 1
ATOM 894 C C . LEU A 1 126 ? -22.588 4.467 32.731 1.00 97.44 126 LEU A C 1
ATOM 896 O O . LEU A 1 126 ? -23.507 3.928 32.110 1.00 97.44 126 LEU A O 1
ATOM 900 N N . ASP A 1 127 ? -21.761 5.335 32.147 1.00 97.56 127 ASP A N 1
ATOM 901 C CA . ASP A 1 127 ? -21.866 5.716 30.734 1.00 97.56 127 ASP A CA 1
ATOM 902 C C . ASP A 1 127 ? -21.326 4.602 29.824 1.00 97.56 127 ASP A C 1
ATOM 904 O O . ASP A 1 127 ? -20.173 4.615 29.385 1.00 97.56 127 ASP A O 1
ATOM 908 N N . VAL A 1 128 ? -22.156 3.582 29.599 1.00 97.12 128 VAL A N 1
ATOM 909 C CA . VAL A 1 128 ? -21.824 2.421 28.769 1.00 97.12 128 VAL A CA 1
ATOM 910 C C . VAL A 1 128 ? -21.878 2.786 27.288 1.00 97.12 128 VAL A C 1
ATOM 912 O O . VAL A 1 128 ? -22.918 3.160 26.750 1.00 97.12 128 VAL A O 1
ATOM 915 N N . VAL A 1 129 ? -20.761 2.563 26.603 1.00 95.31 129 VAL A N 1
ATOM 916 C CA . VAL A 1 129 ? -20.607 2.774 25.162 1.00 95.31 129 VAL A CA 1
ATOM 917 C C . VAL A 1 129 ? -20.873 1.480 24.398 1.00 95.31 129 VAL A C 1
ATOM 919 O O . VAL A 1 129 ? -21.622 1.476 23.423 1.00 95.31 129 VAL A O 1
ATOM 922 N N . TRP A 1 130 ? -20.288 0.363 24.848 1.00 94.69 130 TRP A N 1
ATOM 923 C CA . TRP A 1 130 ? -20.430 -0.936 24.186 1.00 94.69 130 TRP A CA 1
ATOM 924 C C . TRP A 1 130 ? -20.486 -2.089 25.182 1.00 94.69 130 TRP A C 1
ATOM 926 O O . TRP A 1 130 ? -19.737 -2.125 26.152 1.00 94.69 130 TRP A O 1
ATOM 936 N N . ASN A 1 131 ? -21.300 -3.097 24.868 1.00 95.69 131 ASN A N 1
ATOM 937 C CA . ASN A 1 131 ? -21.280 -4.394 25.536 1.00 95.69 131 ASN A CA 1
ATOM 938 C C . ASN A 1 131 ? -20.723 -5.454 24.586 1.00 95.69 131 ASN A C 1
ATOM 940 O O . ASN A 1 131 ? -21.260 -5.692 23.501 1.00 95.69 131 ASN A O 1
ATOM 944 N N . LEU A 1 132 ? -19.644 -6.109 25.001 1.00 96.44 132 LEU A N 1
ATOM 945 C CA . LEU A 1 132 ? -18.971 -7.150 24.241 1.00 96.44 132 LEU A CA 1
ATOM 946 C C . LEU A 1 132 ? -19.247 -8.501 24.893 1.00 96.44 132 LEU A C 1
ATOM 948 O O . LEU A 1 132 ? -18.993 -8.687 26.080 1.00 96.44 132 LEU A O 1
ATOM 952 N N . THR A 1 133 ? -19.754 -9.459 24.116 1.00 96.44 133 THR A N 1
ATOM 953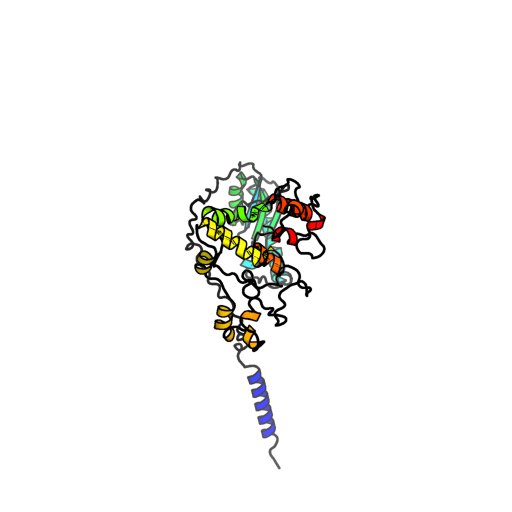 C CA . THR A 1 133 ? -20.031 -10.829 24.595 1.00 96.44 133 THR A CA 1
ATOM 954 C C . THR A 1 133 ? -19.354 -11.916 23.763 1.00 96.44 133 THR A C 1
ATOM 956 O O . THR A 1 133 ? -19.343 -13.086 24.157 1.00 96.44 133 THR A O 1
ATOM 959 N N . LEU A 1 134 ? -18.806 -11.560 22.597 1.00 93.06 134 LEU A N 1
ATOM 960 C CA . LEU A 1 134 ? -18.330 -12.514 21.598 1.00 93.06 134 LEU A CA 1
ATOM 961 C C . LEU A 1 134 ? -16.876 -12.940 21.842 1.00 93.06 134 LEU A C 1
ATOM 963 O O . LEU A 1 134 ? -16.643 -14.039 22.348 1.00 93.06 134 LEU A O 1
ATOM 967 N N . SER A 1 135 ? -15.918 -12.084 21.474 1.00 91.88 135 SER A N 1
ATOM 968 C CA . SER A 1 135 ? -14.474 -12.309 21.636 1.00 91.88 135 SER A CA 1
ATOM 969 C C . SER A 1 135 ? -14.034 -12.066 23.080 1.00 91.88 135 SER A C 1
ATOM 971 O O . SER A 1 135 ? -13.342 -12.898 23.667 1.00 91.88 135 SER A O 1
ATOM 973 N N . ALA A 1 136 ? -14.539 -10.993 23.686 1.00 92.44 136 ALA A N 1
ATOM 974 C CA . ALA A 1 136 ? -14.401 -10.665 25.100 1.00 92.44 136 ALA A CA 1
ATOM 975 C C . ALA A 1 136 ? -15.776 -10.622 25.784 1.00 92.44 136 ALA A C 1
ATOM 977 O O . ALA A 1 136 ? -16.796 -10.435 25.123 1.00 92.44 136 ALA A O 1
ATOM 978 N N . ASN A 1 137 ? -15.789 -10.833 27.102 1.00 97.12 137 ASN A N 1
ATOM 979 C CA . ASN A 1 137 ? -16.917 -10.506 27.968 1.00 97.12 137 ASN A CA 1
ATOM 980 C C . ASN A 1 137 ? -16.539 -9.220 28.703 1.00 97.12 137 ASN A C 1
ATOM 982 O O . ASN A 1 137 ? -15.824 -9.279 29.705 1.00 97.12 137 ASN A O 1
ATOM 986 N N . ALA A 1 138 ? -16.903 -8.077 28.132 1.00 97.56 138 ALA A N 1
ATOM 987 C CA . ALA A 1 138 ? -16.450 -6.780 28.610 1.00 97.56 138 ALA A CA 1
ATOM 988 C C . ALA A 1 138 ? -17.494 -5.688 28.379 1.00 97.56 138 ALA A C 1
ATOM 990 O O . ALA A 1 138 ? -18.312 -5.785 27.464 1.00 97.56 138 ALA A O 1
ATOM 991 N N . ILE A 1 139 ? -17.416 -4.646 29.198 1.00 97.94 139 ILE A N 1
ATOM 992 C CA . ILE A 1 139 ? -18.218 -3.429 29.103 1.00 97.94 139 ILE A CA 1
ATOM 993 C C . ILE A 1 139 ? -17.248 -2.287 28.800 1.00 97.94 139 ILE A C 1
ATOM 995 O O . ILE A 1 139 ? -16.321 -2.058 29.572 1.00 97.94 139 ILE A O 1
ATOM 999 N N . SER A 1 140 ? -17.433 -1.600 27.676 1.00 96.50 140 SER A N 1
ATOM 1000 C CA . SER A 1 140 ? -16.721 -0.356 27.372 1.00 96.50 140 SER A CA 1
ATOM 1001 C C . SER A 1 140 ? -17.546 0.808 27.903 1.00 96.50 140 SER A C 1
ATOM 1003 O O . SER A 1 140 ? -18.722 0.925 27.548 1.00 96.50 140 SER A O 1
ATOM 1005 N N . ALA A 1 141 ? -16.966 1.639 28.764 1.00 97.19 141 ALA A N 1
ATOM 1006 C CA . ALA A 1 141 ? -17.669 2.744 29.405 1.00 97.19 141 ALA A CA 1
ATOM 1007 C C . ALA A 1 141 ? -16.763 3.962 29.609 1.00 97.19 141 ALA A C 1
ATOM 1009 O O . ALA A 1 141 ? -15.544 3.817 29.727 1.00 97.19 141 ALA A O 1
ATOM 1010 N N . ASN A 1 142 ? -17.354 5.156 29.662 1.00 96.62 142 ASN A N 1
ATOM 1011 C CA . ASN A 1 142 ? -16.640 6.367 30.058 1.00 96.62 142 ASN A CA 1
ATOM 1012 C C . ASN A 1 142 ? -16.771 6.556 31.578 1.00 96.62 142 ASN A C 1
ATOM 1014 O O . ASN A 1 142 ? -17.874 6.516 32.121 1.00 96.62 142 ASN A O 1
ATOM 1018 N N . VAL A 1 143 ? -15.649 6.746 32.271 1.00 96.19 143 VAL A N 1
ATOM 1019 C CA . VAL A 1 143 ? -15.586 6.921 33.733 1.00 96.19 143 VAL A CA 1
ATOM 1020 C C . VAL A 1 143 ? -14.521 7.948 34.097 1.00 96.19 143 VAL A C 1
ATOM 1022 O O . VAL A 1 143 ? -13.617 8.212 33.306 1.00 96.19 143 VAL A O 1
ATOM 1025 N N . ALA A 1 144 ? -14.602 8.525 35.294 1.00 96.00 144 ALA A N 1
ATOM 1026 C CA . ALA A 1 144 ? -13.518 9.348 35.822 1.00 96.00 144 ALA A CA 1
ATOM 1027 C C . ALA A 1 144 ? -12.271 8.482 36.088 1.00 96.00 144 ALA A C 1
ATOM 1029 O O . ALA A 1 144 ? -12.384 7.392 36.656 1.00 96.00 144 ALA A O 1
ATOM 1030 N N . TYR A 1 145 ? -11.085 8.958 35.701 1.00 94.38 145 TYR A N 1
ATOM 1031 C CA . TYR A 1 145 ? -9.829 8.208 35.816 1.00 94.38 145 TYR A CA 1
ATOM 1032 C C . TYR A 1 145 ? -9.539 7.729 37.251 1.00 94.38 145 TYR A C 1
ATOM 1034 O O . TYR A 1 145 ? -9.084 6.603 37.457 1.00 94.38 145 TYR A O 1
ATOM 1042 N N . GLY A 1 146 ? -9.892 8.527 38.261 1.00 94.12 146 GLY A N 1
ATOM 1043 C CA . GLY A 1 146 ? -9.708 8.173 39.670 1.00 94.12 146 GLY A CA 1
ATOM 1044 C C . GLY A 1 146 ? -10.566 6.988 40.136 1.00 94.12 146 GLY A C 1
ATOM 1045 O O . GLY A 1 146 ? -10.239 6.347 41.131 1.00 94.12 146 GLY A O 1
ATOM 1046 N N . LYS A 1 147 ? -11.633 6.637 39.403 1.00 95.81 147 LYS A N 1
ATOM 1047 C CA . LYS A 1 147 ? -12.547 5.536 39.754 1.00 95.81 147 LYS A CA 1
ATOM 1048 C C . LYS A 1 147 ? -12.085 4.166 39.256 1.00 95.81 147 LYS A C 1
ATOM 1050 O O . LYS A 1 147 ? -12.694 3.156 39.600 1.00 95.81 147 LYS A O 1
ATOM 1055 N N . LEU A 1 148 ? -11.003 4.091 38.474 1.00 94.38 148 LEU A N 1
ATOM 1056 C CA . LEU A 1 148 ? -10.523 2.833 37.884 1.00 94.38 148 LEU A CA 1
ATOM 1057 C C . LEU A 1 148 ? -10.221 1.763 38.939 1.00 94.38 148 LEU A C 1
ATOM 1059 O O . LEU A 1 148 ? -10.579 0.605 38.734 1.00 94.38 148 LEU A O 1
ATOM 1063 N N . GLU A 1 149 ? -9.573 2.130 40.047 1.00 94.50 149 GLU A N 1
ATOM 1064 C CA . GLU A 1 149 ? -9.239 1.163 41.098 1.00 94.50 149 GLU A CA 1
ATOM 1065 C C . GLU A 1 149 ? -10.489 0.695 41.851 1.00 94.50 149 GLU A C 1
ATOM 1067 O O . GLU A 1 149 ? -10.640 -0.499 42.076 1.00 94.50 149 GLU A O 1
ATOM 1072 N N . GLU A 1 150 ? -11.434 1.589 42.153 1.00 96.75 150 GLU A N 1
ATOM 1073 C CA . GLU A 1 150 ? -12.712 1.217 42.780 1.00 96.75 150 GLU A CA 1
ATOM 1074 C C . GLU A 1 150 ? -13.496 0.228 41.901 1.00 96.75 150 GLU A C 1
ATOM 1076 O O . GLU A 1 150 ? -13.951 -0.808 42.385 1.00 96.75 150 GLU A O 1
ATOM 1081 N N . ILE A 1 151 ? -13.561 0.477 40.587 1.00 97.44 151 ILE A N 1
ATOM 1082 C CA . ILE A 1 151 ? -14.222 -0.415 39.620 1.00 97.44 151 ILE A CA 1
ATOM 1083 C C . ILE A 1 151 ? -13.539 -1.790 39.565 1.00 97.44 151 ILE A C 1
ATOM 1085 O O . ILE A 1 151 ? -14.228 -2.806 39.475 1.00 97.44 151 ILE A O 1
ATOM 1089 N N . ARG A 1 152 ? -12.199 -1.860 39.647 1.00 97.12 152 ARG A N 1
ATOM 1090 C CA . ARG A 1 152 ? -11.465 -3.145 39.672 1.00 97.12 152 ARG A CA 1
ATOM 1091 C C . ARG A 1 152 ? -11.844 -4.022 40.864 1.00 97.12 152 ARG A C 1
ATOM 1093 O O . ARG A 1 152 ? -11.711 -5.237 40.759 1.00 97.12 152 ARG A O 1
ATOM 1100 N N . GLN A 1 153 ? -12.281 -3.427 41.973 1.00 97.19 153 GLN A N 1
ATOM 1101 C CA . GLN A 1 153 ? -12.641 -4.152 43.192 1.00 97.19 153 GLN A CA 1
ATOM 1102 C C . GLN A 1 153 ? -14.102 -4.634 43.204 1.00 97.19 153 GLN A C 1
ATOM 1104 O O . GLN A 1 153 ? -14.480 -5.404 44.089 1.00 97.19 153 GLN A O 1
ATOM 1109 N N . VAL A 1 154 ? -14.931 -4.219 42.236 1.00 97.69 154 VAL A N 1
ATOM 1110 C CA . VAL A 1 154 ? -16.339 -4.633 42.165 1.00 97.69 154 VAL A CA 1
ATOM 1111 C C . VAL A 1 154 ? -16.437 -6.129 41.824 1.00 97.69 154 VAL A C 1
ATOM 1113 O O . VAL A 1 154 ? -15.872 -6.573 40.819 1.00 97.69 154 VAL A O 1
ATOM 1116 N N . PRO A 1 155 ? -17.185 -6.937 42.604 1.00 97.19 155 PRO A N 1
ATOM 1117 C CA . PRO A 1 155 ? -17.347 -8.361 42.330 1.00 97.19 155 PRO A CA 1
ATOM 1118 C C . PRO A 1 155 ? -17.853 -8.650 40.909 1.00 97.19 155 PRO A C 1
ATOM 1120 O O . PRO A 1 155 ? -18.858 -8.097 40.463 1.00 97.19 155 PRO A O 1
ATOM 1123 N N . GLY A 1 156 ? -17.175 -9.564 40.212 1.00 95.50 156 GLY A N 1
ATOM 1124 C CA . GLY A 1 156 ? -17.466 -9.914 38.819 1.00 95.50 156 GLY A CA 1
ATOM 1125 C C . GLY A 1 156 ? -16.634 -9.145 37.787 1.00 95.50 156 GLY A C 1
ATOM 1126 O O . GLY A 1 156 ? -16.606 -9.559 36.622 1.00 95.50 156 GLY A O 1
ATOM 1127 N N . VAL A 1 157 ? -15.911 -8.095 38.196 1.00 97.94 157 VAL A N 1
ATOM 1128 C CA . VAL A 1 157 ? -14.883 -7.437 37.380 1.00 97.94 157 VAL A CA 1
ATOM 1129 C C . VAL A 1 157 ? -13.569 -8.203 37.511 1.00 97.94 157 VAL A C 1
ATOM 1131 O O . VAL A 1 157 ? -13.066 -8.449 38.599 1.00 97.94 157 VAL A O 1
ATOM 1134 N N . LYS A 1 158 ? -12.997 -8.591 36.372 1.00 96.75 158 LYS A N 1
ATOM 1135 C CA . LYS A 1 158 ? -11.708 -9.284 36.290 1.00 96.75 158 LYS A CA 1
ATOM 1136 C C . LYS A 1 158 ? -10.547 -8.312 36.108 1.00 96.75 158 LYS A C 1
ATOM 1138 O O . LYS A 1 158 ? -9.470 -8.530 36.654 1.00 96.75 158 LYS A O 1
ATOM 1143 N N . ALA A 1 159 ? -10.730 -7.300 35.263 1.00 95.81 159 ALA A N 1
ATOM 1144 C CA . ALA A 1 159 ? -9.715 -6.297 34.966 1.00 95.81 159 ALA A CA 1
ATOM 1145 C C . ALA A 1 159 ? -10.352 -5.055 34.339 1.00 95.81 159 ALA A C 1
ATOM 1147 O O . ALA A 1 159 ? -11.378 -5.150 33.672 1.00 95.81 159 ALA A O 1
ATOM 1148 N N . VAL A 1 160 ? -9.694 -3.910 34.497 1.00 96.31 160 VAL A N 1
ATOM 1149 C CA . VAL A 1 160 ? -10.045 -2.661 33.814 1.00 96.31 160 VAL A CA 1
ATOM 1150 C C . VAL A 1 160 ? -8.844 -2.227 32.981 1.00 96.31 160 VAL A C 1
ATOM 1152 O O . VAL A 1 160 ? -7.714 -2.210 33.478 1.00 96.31 160 VAL A O 1
ATOM 1155 N N . TYR A 1 161 ? -9.063 -1.898 31.715 1.00 93.69 161 TYR A N 1
ATOM 1156 C CA . TYR A 1 161 ? -8.024 -1.399 30.819 1.00 93.69 161 TYR A CA 1
ATOM 1157 C C . TYR A 1 161 ? -8.418 -0.024 30.306 1.00 93.69 161 TYR A C 1
ATOM 1159 O O . TYR A 1 161 ? -9.548 0.160 29.865 1.00 93.69 161 TYR A O 1
ATOM 1167 N N . LEU A 1 162 ? -7.484 0.923 30.359 1.00 92.31 162 LEU A N 1
ATOM 1168 C CA . LEU A 1 162 ? -7.642 2.203 29.685 1.00 92.31 162 LEU A CA 1
ATOM 1169 C C . LEU A 1 162 ? -7.617 1.960 28.172 1.00 92.31 162 LEU A C 1
ATOM 1171 O O . LEU A 1 162 ? -6.692 1.320 27.671 1.00 92.31 162 LEU A O 1
ATOM 1175 N N . GLU A 1 163 ? -8.636 2.430 27.460 1.00 88.19 163 GLU A N 1
ATOM 1176 C CA . GLU A 1 163 ? -8.691 2.309 26.007 1.00 88.19 163 GLU A CA 1
ATOM 1177 C C . GLU A 1 163 ? -7.885 3.427 25.349 1.00 88.19 163 GLU A C 1
ATOM 1179 O O . GLU A 1 163 ? -7.990 4.600 25.716 1.00 88.19 163 GLU A O 1
ATOM 1184 N N . THR A 1 164 ? -7.116 3.077 24.320 1.00 83.19 164 THR A N 1
ATOM 1185 C CA . THR A 1 164 ? -6.530 4.075 23.429 1.00 83.19 164 THR A CA 1
ATOM 1186 C C . THR A 1 164 ? -7.622 4.599 22.505 1.00 83.19 164 THR A C 1
ATOM 1188 O O . THR A 1 164 ? -8.119 3.879 21.638 1.00 83.19 164 THR A O 1
ATOM 1191 N N . ARG A 1 165 ? -8.018 5.857 22.704 1.00 73.44 165 ARG A N 1
ATOM 1192 C CA . ARG A 1 165 ? -8.999 6.535 21.859 1.00 73.44 165 ARG A CA 1
ATOM 1193 C C . ARG A 1 165 ? -8.276 7.280 20.745 1.00 73.44 165 ARG A C 1
ATOM 1195 O O . ARG A 1 165 ? -7.502 8.194 21.009 1.00 73.44 165 ARG A O 1
ATOM 1202 N N . TYR A 1 166 ? -8.563 6.894 19.511 1.00 74.44 166 TYR A N 1
ATOM 1203 C CA . TYR A 1 166 ? -8.153 7.637 18.328 1.00 74.44 166 TYR A CA 1
ATOM 1204 C C . TYR A 1 166 ? -9.347 8.459 17.859 1.00 74.44 166 TYR A C 1
ATOM 1206 O O . TYR A 1 166 ? -10.414 7.903 17.595 1.00 74.44 166 TYR A O 1
ATOM 1214 N N . GLU A 1 167 ? -9.179 9.773 17.773 1.00 70.00 167 GLU A N 1
ATOM 1215 C CA . GLU A 1 167 ? -10.158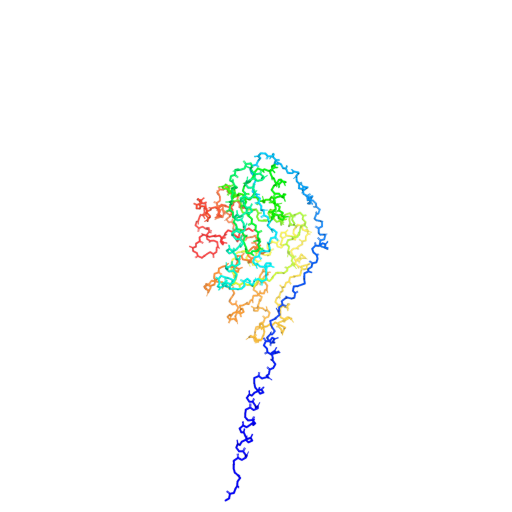 10.619 17.102 1.00 70.00 167 GLU A CA 1
ATOM 1216 C C . GLU A 1 167 ? -9.840 10.653 15.608 1.00 70.00 167 GLU A C 1
ATOM 1218 O O . GLU A 1 167 ? -8.662 10.748 15.246 1.00 70.00 167 GLU A O 1
ATOM 1223 N N . PRO A 1 168 ? -10.857 10.598 14.729 1.00 60.34 168 PRO A N 1
ATOM 1224 C CA . PRO A 1 168 ? -10.643 10.873 13.322 1.00 60.34 168 PRO A CA 1
ATOM 1225 C C . PRO A 1 168 ? -9.974 12.237 13.182 1.00 60.34 168 PRO A C 1
ATOM 1227 O O . PRO A 1 168 ? -10.450 13.233 13.732 1.00 60.34 168 PRO A O 1
ATOM 1230 N N . MET A 1 169 ? -8.876 12.289 12.439 1.00 63.09 169 MET A N 1
ATOM 1231 C CA . MET A 1 169 ? -8.279 13.556 12.053 1.00 63.09 169 MET A CA 1
ATOM 1232 C C . MET A 1 169 ? -9.283 14.287 11.153 1.00 63.09 169 MET A C 1
ATOM 1234 O O . MET A 1 169 ? -9.554 13.862 10.034 1.00 63.09 169 MET A O 1
ATOM 1238 N N . THR A 1 170 ? -9.899 15.352 11.669 1.00 70.06 170 THR A N 1
ATOM 1239 C CA . THR A 1 170 ? -10.939 16.116 10.952 1.00 70.06 170 THR A CA 1
ATOM 1240 C C . THR A 1 170 ? -10.360 17.161 10.002 1.00 70.06 170 THR A C 1
ATOM 1242 O O . THR A 1 170 ? -11.070 17.665 9.136 1.00 70.06 170 THR A O 1
ATOM 1245 N N . GLN A 1 171 ? -9.073 17.469 10.153 1.00 66.88 171 GLN A N 1
ATOM 1246 C CA . GLN A 1 171 ? -8.277 18.271 9.235 1.00 66.88 171 GLN A CA 1
ATOM 1247 C C . GLN A 1 171 ? -6.961 17.535 9.022 1.00 66.88 171 GLN A C 1
ATOM 1249 O O . GLN A 1 171 ? -6.122 17.499 9.920 1.00 66.88 171 GLN A O 1
ATOM 1254 N N . ALA A 1 172 ? -6.824 16.900 7.864 1.00 59.09 172 ALA A N 1
ATOM 1255 C CA . ALA A 1 172 ? -5.570 16.320 7.423 1.00 59.09 172 ALA A CA 1
ATOM 1256 C C . ALA A 1 172 ? -4.969 17.247 6.370 1.00 59.09 172 ALA A C 1
ATOM 1258 O O . ALA A 1 172 ? -5.657 17.636 5.423 1.00 59.09 172 ALA A O 1
ATOM 1259 N N . ASP A 1 173 ? -3.696 17.586 6.534 1.00 60.62 173 ASP A N 1
ATOM 1260 C CA . ASP A 1 173 ? -2.895 18.036 5.407 1.00 60.62 173 ASP A CA 1
ATOM 1261 C C . ASP A 1 173 ? -2.572 16.786 4.584 1.00 60.62 173 ASP A C 1
ATOM 1263 O O . ASP A 1 173 ? -1.758 15.952 4.984 1.00 60.62 173 ASP A O 1
ATOM 1267 N N . THR A 1 174 ? -3.330 16.569 3.510 1.00 54.91 174 THR A N 1
ATOM 1268 C CA . THR A 1 174 ? -3.189 15.394 2.644 1.00 54.91 174 THR A CA 1
ATOM 1269 C C . THR A 1 174 ? -1.981 15.573 1.733 1.00 54.91 174 THR A C 1
ATOM 1271 O O . THR A 1 174 ? -2.120 15.724 0.520 1.00 54.91 174 THR A O 1
ATOM 1274 N N . SER A 1 175 ? -0.793 15.587 2.323 1.00 57.41 175 SER A N 1
ATOM 1275 C CA . SER A 1 175 ? 0.447 15.472 1.575 1.00 57.41 175 SER A CA 1
ATOM 1276 C C . SER A 1 175 ? 0.736 13.986 1.353 1.00 57.41 175 SER A C 1
ATOM 1278 O O . SER A 1 175 ? 0.829 13.217 2.307 1.00 57.41 175 SER A O 1
ATOM 1280 N N . ASN A 1 176 ? 0.844 13.560 0.096 1.00 56.28 176 ASN A N 1
ATOM 1281 C CA . ASN A 1 176 ? 1.176 12.180 -0.281 1.00 56.28 176 ASN A CA 1
ATOM 1282 C C . ASN A 1 176 ? 2.665 11.998 -0.615 1.00 56.28 176 ASN A C 1
ATOM 1284 O O . ASN A 1 176 ? 3.127 10.869 -0.767 1.00 56.28 176 ASN A O 1
ATOM 1288 N N . VAL A 1 177 ? 3.443 13.085 -0.535 1.00 55.91 177 VAL A N 1
ATOM 1289 C CA . VAL A 1 177 ? 4.913 13.107 -0.345 1.00 55.91 177 VAL A CA 1
ATOM 1290 C C . VAL A 1 177 ? 5.369 12.193 0.812 1.00 55.91 177 VAL A C 1
ATOM 1292 O O . VAL A 1 177 ? 6.525 11.787 0.944 1.00 55.91 177 VAL A O 1
ATOM 1295 N N . VAL A 1 178 ? 4.414 11.848 1.668 1.00 55.41 178 VAL A N 1
ATOM 1296 C CA . VAL A 1 178 ? 4.582 11.297 2.994 1.00 55.41 178 VAL A CA 1
ATOM 1297 C C . VAL A 1 178 ? 4.846 9.784 2.987 1.00 55.41 178 VAL A C 1
ATOM 1299 O O . VAL A 1 178 ? 5.413 9.304 3.955 1.00 55.41 178 VAL A O 1
ATOM 1302 N N . ALA A 1 179 ? 4.578 9.005 1.927 1.00 66.88 179 ALA A N 1
ATOM 1303 C CA . ALA A 1 179 ? 4.828 7.549 1.967 1.00 66.88 179 ALA A CA 1
ATOM 1304 C C . ALA A 1 179 ? 6.325 7.189 2.102 1.00 66.88 179 ALA A C 1
ATOM 1306 O O . ALA A 1 179 ? 6.715 6.420 2.989 1.00 66.88 179 ALA A O 1
ATOM 1307 N N . GLN A 1 180 ? 7.192 7.786 1.276 1.00 64.88 180 GLN A N 1
ATOM 1308 C CA . GLN A 1 180 ? 8.643 7.588 1.388 1.00 64.88 180 GLN A CA 1
ATOM 1309 C C . GLN A 1 180 ? 9.217 8.218 2.669 1.00 64.88 180 GLN A C 1
ATOM 1311 O O . GLN A 1 180 ? 10.178 7.695 3.233 1.00 64.88 180 GLN A O 1
ATOM 1316 N N . GLN A 1 181 ? 8.614 9.306 3.162 1.00 66.81 181 GLN A N 1
ATOM 1317 C CA . GLN A 1 181 ? 9.022 9.957 4.412 1.00 66.81 181 GLN A CA 1
ATOM 1318 C C . GLN A 1 181 ? 8.597 9.157 5.657 1.00 66.81 181 GLN A C 1
ATOM 1320 O O . GLN A 1 181 ? 9.400 8.975 6.567 1.00 66.81 181 GLN A O 1
ATOM 1325 N N . MET A 1 182 ? 7.377 8.612 5.685 1.00 68.50 182 MET A N 1
ATOM 1326 C CA . MET A 1 182 ? 6.836 7.774 6.767 1.00 68.50 182 MET A CA 1
ATOM 1327 C C . MET A 1 182 ? 7.613 6.479 6.929 1.00 68.50 182 MET A C 1
ATOM 1329 O O . MET A 1 182 ? 7.806 6.004 8.044 1.00 68.50 182 MET A O 1
ATOM 1333 N N . THR A 1 183 ? 8.018 5.887 5.808 1.00 76.06 183 THR A N 1
ATOM 1334 C CA . THR A 1 183 ? 8.778 4.635 5.798 1.00 76.06 183 THR A CA 1
ATOM 1335 C C . THR A 1 183 ? 10.274 4.861 6.002 1.00 76.06 183 THR A C 1
ATOM 1337 O O . THR A 1 183 ? 10.996 3.907 6.285 1.00 76.06 183 THR A O 1
ATOM 1340 N N . GLY A 1 184 ? 10.756 6.100 5.849 1.00 73.94 184 GLY A N 1
ATOM 1341 C CA . GLY A 1 184 ? 12.185 6.407 5.802 1.00 73.94 184 GLY A CA 1
ATOM 1342 C C . GLY A 1 184 ? 12.882 5.879 4.542 1.00 73.94 184 GLY A C 1
ATOM 1343 O O . GLY A 1 184 ? 14.107 5.818 4.503 1.00 73.94 184 GLY A O 1
ATOM 1344 N N . ALA A 1 185 ? 12.140 5.488 3.499 1.00 76.69 185 ALA A N 1
ATOM 1345 C CA . ALA A 1 185 ? 12.724 4.979 2.258 1.00 76.69 185 ALA A CA 1
ATOM 1346 C C . ALA A 1 185 ? 13.624 6.023 1.574 1.00 76.69 185 ALA A C 1
ATOM 1348 O O . ALA A 1 185 ? 14.686 5.675 1.055 1.00 76.69 185 ALA A O 1
ATOM 1349 N N . ALA A 1 186 ? 13.244 7.305 1.639 1.00 74.00 186 ALA A N 1
ATOM 1350 C CA . ALA A 1 186 ? 14.016 8.394 1.044 1.00 74.00 186 ALA A CA 1
ATOM 1351 C C . ALA A 1 186 ? 15.432 8.503 1.638 1.00 74.00 186 ALA A C 1
ATOM 1353 O O . ALA A 1 186 ? 16.397 8.625 0.887 1.00 74.00 186 ALA A O 1
ATOM 1354 N N . SER A 1 187 ? 15.592 8.384 2.962 1.00 75.69 187 SER A N 1
ATOM 1355 C CA . SER A 1 187 ? 16.917 8.451 3.599 1.00 75.69 187 SER A CA 1
ATOM 1356 C C . SER A 1 187 ? 17.770 7.223 3.276 1.00 75.69 187 SER A C 1
ATOM 1358 O O . SER A 1 187 ? 18.967 7.339 3.025 1.00 75.69 187 SER A O 1
ATOM 1360 N N . VAL A 1 188 ? 17.168 6.036 3.176 1.00 82.00 188 VAL A N 1
ATOM 1361 C CA . VAL A 1 188 ? 17.877 4.816 2.750 1.00 82.00 188 VAL A CA 1
ATOM 1362 C C . VAL A 1 188 ? 18.418 4.947 1.318 1.00 82.00 188 VAL A C 1
ATOM 1364 O O . VAL A 1 188 ? 19.558 4.559 1.044 1.00 82.00 188 VAL A O 1
ATOM 1367 N N . GLN A 1 189 ? 17.637 5.529 0.407 1.00 77.56 189 GLN A N 1
ATOM 1368 C CA . GLN A 1 189 ? 18.057 5.740 -0.979 1.00 77.56 189 GLN A CA 1
ATOM 1369 C C . GLN A 1 189 ? 19.088 6.870 -1.113 1.00 77.56 189 GLN A C 1
ATOM 1371 O O . GLN A 1 189 ? 20.104 6.692 -1.787 1.00 77.56 189 GLN A O 1
ATOM 1376 N N . GLN A 1 190 ? 18.842 8.022 -0.481 1.00 74.56 190 GLN A N 1
ATOM 1377 C CA . GLN A 1 190 ? 19.666 9.226 -0.627 1.00 74.56 190 GLN A CA 1
ATOM 1378 C C . GLN A 1 190 ? 20.950 9.168 0.207 1.00 74.56 190 GLN A C 1
ATOM 1380 O O . GLN A 1 190 ? 22.028 9.434 -0.326 1.00 74.56 190 GLN A O 1
ATOM 1385 N N . ASP A 1 191 ? 20.855 8.780 1.481 1.00 78.88 191 ASP A N 1
ATOM 1386 C CA . ASP A 1 191 ? 21.975 8.859 2.426 1.00 78.88 191 ASP A CA 1
ATOM 1387 C C . ASP A 1 191 ? 22.822 7.587 2.416 1.00 78.88 191 ASP A C 1
ATOM 1389 O O . ASP A 1 191 ? 24.051 7.644 2.488 1.00 78.88 191 ASP A O 1
ATOM 1393 N N . ALA A 1 192 ? 22.172 6.423 2.322 1.00 78.12 192 ALA A N 1
ATOM 1394 C CA . ALA A 1 192 ? 22.856 5.131 2.331 1.00 78.12 192 ALA A CA 1
ATOM 1395 C C . ALA A 1 192 ? 23.125 4.568 0.921 1.00 78.12 192 ALA A C 1
ATOM 1397 O O . ALA A 1 192 ? 23.863 3.590 0.785 1.00 78.12 192 ALA A O 1
ATOM 1398 N N . GLY A 1 193 ? 22.581 5.194 -0.130 1.00 81.06 193 GLY A N 1
ATOM 1399 C CA . GLY A 1 193 ? 22.842 4.836 -1.528 1.00 81.06 193 GLY A CA 1
ATOM 1400 C C . GLY A 1 193 ? 22.210 3.514 -1.978 1.00 81.06 193 GLY A C 1
ATOM 1401 O O . GLY A 1 193 ? 22.631 2.950 -2.992 1.00 81.06 193 GLY A O 1
ATOM 1402 N N . TYR A 1 194 ? 21.226 2.995 -1.236 1.00 85.19 194 TYR A N 1
ATOM 1403 C CA . TYR A 1 194 ? 20.515 1.764 -1.582 1.00 85.19 194 TYR A CA 1
ATOM 1404 C C . TYR A 1 194 ? 19.331 2.071 -2.497 1.00 85.19 194 TYR A C 1
ATOM 1406 O O . TYR A 1 194 ? 18.225 2.338 -2.041 1.00 85.19 194 TYR A O 1
ATOM 1414 N N . THR A 1 195 ? 19.567 2.015 -3.805 1.00 85.44 195 THR A N 1
ATOM 1415 C CA . THR A 1 195 ? 18.572 2.372 -4.832 1.00 85.44 195 THR A CA 1
ATOM 1416 C C . THR A 1 195 ? 17.827 1.182 -5.432 1.00 85.44 195 THR A C 1
ATOM 1418 O O . THR A 1 195 ? 16.937 1.365 -6.252 1.00 85.44 195 THR A O 1
ATOM 1421 N N . GLY A 1 196 ? 18.217 -0.045 -5.075 1.00 88.88 196 GLY A N 1
ATOM 1422 C CA . GLY A 1 196 ? 17.698 -1.269 -5.693 1.00 88.88 196 GLY A CA 1
ATOM 1423 C C . GLY A 1 196 ? 18.340 -1.628 -7.040 1.00 88.88 196 GLY A C 1
ATOM 1424 O O . GLY A 1 196 ? 17.983 -2.649 -7.618 1.00 88.88 196 GLY A O 1
ATOM 1425 N N . ALA A 1 197 ? 19.305 -0.850 -7.541 1.00 90.19 197 ALA A N 1
ATOM 1426 C CA . ALA A 1 197 ? 20.043 -1.202 -8.755 1.00 90.19 197 ALA A CA 1
ATOM 1427 C C . ALA A 1 197 ? 20.753 -2.565 -8.604 1.00 90.19 197 ALA A C 1
ATOM 1429 O O . ALA A 1 197 ? 21.501 -2.771 -7.648 1.00 90.19 197 ALA A O 1
ATOM 1430 N N . GLY A 1 198 ? 20.520 -3.478 -9.554 1.00 90.12 198 GLY A N 1
ATOM 1431 C CA . GLY A 1 198 ? 21.004 -4.866 -9.504 1.00 90.12 198 GLY A CA 1
ATOM 1432 C C . GLY A 1 198 ? 20.142 -5.816 -8.663 1.00 90.12 198 GLY A C 1
ATOM 1433 O O . GLY A 1 198 ? 20.457 -6.996 -8.577 1.00 90.12 198 GLY A O 1
ATOM 1434 N N . SER A 1 199 ? 19.061 -5.328 -8.052 1.00 92.12 199 SER A N 1
ATOM 1435 C CA . SER A 1 199 ? 18.045 -6.166 -7.412 1.00 92.12 199 SER A CA 1
ATOM 1436 C C . SER A 1 199 ? 16.893 -6.446 -8.373 1.00 92.12 199 SER A C 1
ATOM 1438 O O . SER A 1 199 ? 16.622 -5.675 -9.293 1.00 92.12 199 SER A O 1
ATOM 1440 N N . ARG A 1 200 ? 16.178 -7.546 -8.125 1.00 90.62 200 ARG A N 1
ATOM 1441 C CA . ARG A 1 200 ? 15.043 -8.000 -8.935 1.00 90.62 200 ARG A CA 1
ATOM 1442 C C . ARG A 1 200 ? 13.818 -8.165 -8.040 1.00 90.62 200 ARG A C 1
ATOM 1444 O O . ARG A 1 200 ? 13.933 -8.686 -6.930 1.00 90.62 200 ARG A O 1
ATOM 1451 N N . ILE A 1 201 ? 12.657 -7.748 -8.530 1.00 93.06 201 ILE A N 1
ATOM 1452 C CA . ILE A 1 201 ? 11.358 -7.977 -7.892 1.00 93.06 201 ILE A CA 1
ATOM 1453 C C . ILE A 1 201 ? 10.437 -8.683 -8.886 1.00 93.06 201 ILE A C 1
ATOM 1455 O O . ILE A 1 201 ? 10.565 -8.484 -10.091 1.00 93.06 201 ILE A O 1
ATOM 1459 N N . ALA A 1 202 ? 9.523 -9.510 -8.387 1.00 92.88 202 ALA A N 1
ATOM 1460 C CA . ALA A 1 202 ? 8.490 -10.138 -9.201 1.00 92.88 202 ALA A CA 1
ATOM 1461 C C . ALA A 1 202 ? 7.127 -9.598 -8.771 1.00 92.88 202 ALA A C 1
ATOM 1463 O O . ALA A 1 202 ? 6.761 -9.714 -7.600 1.00 92.88 202 ALA A O 1
ATOM 1464 N N . VAL A 1 203 ? 6.389 -9.028 -9.720 1.00 92.56 203 VAL A N 1
ATOM 1465 C CA . VAL A 1 203 ? 5.005 -8.586 -9.535 1.00 92.56 203 VAL A CA 1
ATOM 1466 C C . VAL A 1 203 ? 4.106 -9.597 -10.238 1.00 92.56 203 VAL A C 1
ATOM 1468 O O . VAL A 1 203 ? 4.292 -9.879 -11.418 1.00 92.56 203 VAL A O 1
ATOM 1471 N N . VAL A 1 204 ? 3.174 -10.192 -9.493 1.00 93.12 204 VAL A N 1
ATOM 1472 C CA . VAL A 1 204 ? 2.173 -11.131 -10.018 1.00 93.12 204 VAL A CA 1
ATOM 1473 C C . VAL A 1 204 ? 0.811 -10.520 -9.737 1.00 93.12 204 VAL A C 1
ATOM 1475 O O . VAL A 1 204 ? 0.329 -10.589 -8.608 1.00 93.12 204 VAL A O 1
ATOM 1478 N N . ASP A 1 205 ? 0.237 -9.883 -10.750 1.00 92.69 205 ASP A N 1
ATOM 1479 C CA . ASP A 1 205 ? -0.971 -9.067 -10.626 1.00 92.69 205 ASP A CA 1
ATOM 1480 C C . ASP A 1 205 ? -1.774 -9.088 -11.946 1.00 92.69 205 ASP A C 1
ATOM 1482 O O . ASP A 1 205 ? -1.583 -10.003 -12.750 1.00 92.69 205 ASP A O 1
ATOM 1486 N N . THR A 1 206 ? -2.686 -8.134 -12.162 1.00 89.75 206 THR A N 1
ATOM 1487 C CA . THR A 1 206 ? -3.599 -8.091 -13.319 1.00 89.75 206 THR A CA 1
ATOM 1488 C C . THR A 1 206 ? -2.938 -7.742 -14.651 1.00 89.75 206 THR A C 1
ATOM 1490 O O . THR A 1 206 ? -3.553 -7.961 -15.682 1.00 89.75 206 THR A O 1
ATOM 1493 N N . GLY A 1 207 ? -1.705 -7.239 -14.645 1.00 89.44 207 GLY A N 1
ATOM 1494 C CA . GLY A 1 207 ? -0.998 -6.756 -15.834 1.00 89.44 207 GLY A CA 1
ATOM 1495 C C . GLY A 1 207 ? -0.196 -5.497 -15.513 1.00 89.44 207 GLY A C 1
ATOM 1496 O O . GLY A 1 207 ? -0.284 -4.976 -14.402 1.00 89.44 207 GLY A O 1
ATOM 1497 N N . THR A 1 208 ? 0.587 -5.008 -16.466 1.00 89.69 208 THR A N 1
ATOM 1498 C CA . THR A 1 208 ? 1.372 -3.776 -16.318 1.00 89.69 208 THR A CA 1
ATOM 1499 C C . THR A 1 208 ? 1.315 -2.979 -17.613 1.00 89.69 208 THR A C 1
ATOM 1501 O O . THR A 1 208 ? 1.561 -3.541 -18.674 1.00 89.69 208 THR A O 1
ATOM 1504 N N . ASP A 1 209 ? 1.072 -1.676 -17.513 1.00 87.38 209 ASP A N 1
ATOM 1505 C CA . ASP A 1 209 ? 1.234 -0.706 -18.596 1.00 87.38 209 ASP A CA 1
ATOM 1506 C C . ASP A 1 209 ? 2.706 -0.692 -19.031 1.00 87.38 209 ASP A C 1
ATOM 1508 O O . ASP A 1 209 ? 3.595 -0.164 -18.352 1.00 87.38 209 ASP A O 1
ATOM 1512 N N . THR A 1 210 ? 2.984 -1.392 -20.127 1.00 88.00 210 THR A N 1
ATOM 1513 C CA . THR A 1 210 ? 4.355 -1.644 -20.570 1.00 88.00 210 THR A CA 1
ATOM 1514 C C . THR A 1 210 ? 4.980 -0.484 -21.334 1.00 88.00 210 THR A C 1
ATOM 1516 O O . THR A 1 210 ? 6.211 -0.413 -21.420 1.00 88.00 210 THR A O 1
ATOM 1519 N N . ASP A 1 211 ? 4.166 0.398 -21.910 1.00 83.69 211 ASP A N 1
ATOM 1520 C CA . ASP A 1 211 ? 4.597 1.574 -22.660 1.00 83.69 211 ASP A CA 1
ATOM 1521 C C . ASP A 1 211 ? 4.537 2.866 -21.837 1.00 83.69 211 ASP A C 1
ATOM 1523 O O . ASP A 1 211 ? 5.057 3.894 -22.290 1.00 83.69 211 ASP A O 1
ATOM 1527 N N . HIS A 1 212 ? 4.077 2.797 -20.584 1.00 82.38 212 HIS A N 1
ATOM 1528 C CA . HIS A 1 212 ? 4.243 3.879 -19.626 1.00 82.38 212 HIS A CA 1
ATOM 1529 C C . HIS A 1 212 ? 5.708 4.326 -19.493 1.00 82.38 212 HIS A C 1
ATOM 1531 O O . HIS A 1 212 ? 6.640 3.526 -19.338 1.00 82.38 212 HIS A O 1
ATOM 1537 N N . GLN A 1 213 ? 5.930 5.643 -19.439 1.00 79.31 213 GLN A N 1
ATOM 1538 C CA . GLN A 1 213 ? 7.269 6.243 -19.342 1.00 79.31 213 GLN A CA 1
ATOM 1539 C C . GLN A 1 213 ? 8.101 5.703 -18.163 1.00 79.31 213 GLN A C 1
ATOM 1541 O O . GLN A 1 213 ? 9.308 5.484 -18.306 1.00 79.31 213 GLN A O 1
ATOM 1546 N N . SER A 1 214 ? 7.454 5.406 -17.036 1.00 81.12 214 SER A N 1
ATOM 1547 C CA . SER A 1 214 ? 8.082 4.902 -15.805 1.00 81.12 214 SER A CA 1
ATOM 1548 C C . SER A 1 214 ? 8.572 3.454 -15.921 1.00 81.12 214 SER A C 1
ATOM 1550 O O . SER A 1 214 ? 9.443 3.036 -15.153 1.00 81.12 214 SER A O 1
ATOM 1552 N N . PHE A 1 215 ? 8.059 2.699 -16.899 1.00 87.62 215 PHE A N 1
ATOM 1553 C CA . PHE A 1 215 ? 8.524 1.353 -17.248 1.00 87.62 215 PHE A CA 1
ATOM 1554 C C . PHE A 1 215 ? 9.373 1.322 -18.525 1.00 87.62 215 PHE A C 1
ATOM 1556 O O . PHE A 1 215 ? 9.823 0.257 -18.956 1.00 87.62 215 PHE A O 1
ATOM 1563 N N . SER A 1 216 ? 9.668 2.489 -19.105 1.00 87.12 216 SER A N 1
ATOM 1564 C CA . SER A 1 216 ? 10.506 2.577 -20.295 1.00 87.12 216 SER A CA 1
ATOM 1565 C C . SER A 1 216 ? 11.964 2.197 -20.007 1.00 87.12 216 SER A C 1
ATOM 1567 O O . SER A 1 216 ? 12.551 2.545 -18.976 1.00 87.12 216 SER A O 1
ATOM 1569 N N . SER A 1 217 ? 12.604 1.544 -20.982 1.00 88.31 217 SER A N 1
ATOM 1570 C CA . SER A 1 217 ? 14.041 1.234 -20.913 1.00 88.31 217 SER A CA 1
ATOM 1571 C C . SER A 1 217 ? 14.898 2.497 -20.769 1.00 88.31 217 SER A C 1
ATOM 1573 O O . SER A 1 217 ? 15.915 2.484 -20.083 1.00 88.31 217 SER A O 1
ATOM 1575 N N . ALA A 1 218 ? 14.474 3.610 -21.378 1.00 86.50 218 ALA A N 1
ATOM 1576 C CA . ALA A 1 218 ? 15.193 4.880 -21.311 1.00 86.50 218 ALA A CA 1
ATOM 1577 C C . ALA A 1 218 ? 15.200 5.467 -19.891 1.00 86.50 218 ALA A C 1
ATOM 1579 O O . ALA A 1 218 ? 16.241 5.938 -19.434 1.00 86.50 218 ALA A O 1
ATOM 1580 N N . ALA A 1 219 ? 14.069 5.396 -19.178 1.00 83.62 219 ALA A N 1
ATOM 1581 C CA . ALA A 1 219 ? 13.985 5.809 -17.780 1.00 83.62 219 ALA A CA 1
ATOM 1582 C C . ALA A 1 219 ? 14.912 4.980 -16.885 1.00 83.62 219 ALA A C 1
ATOM 1584 O O . ALA A 1 219 ? 15.632 5.510 -16.034 1.00 83.62 219 ALA A O 1
ATOM 1585 N N . TRP A 1 220 ? 14.939 3.671 -17.125 1.00 89.50 220 TRP A N 1
ATOM 1586 C CA . TRP A 1 220 ? 15.821 2.750 -16.422 1.00 89.50 220 TRP A CA 1
ATOM 1587 C C . TRP A 1 220 ? 17.307 3.047 -16.678 1.00 89.50 220 TRP A C 1
ATOM 1589 O O . TRP A 1 220 ? 18.063 3.218 -15.719 1.00 89.50 220 TRP A O 1
ATOM 1599 N N . GLU A 1 221 ? 17.726 3.205 -17.938 1.00 90.44 221 GLU A N 1
ATOM 1600 C CA . GLU A 1 221 ? 19.110 3.560 -18.287 1.00 90.44 221 GLU A CA 1
ATOM 1601 C C . GLU A 1 221 ? 19.521 4.922 -17.710 1.00 90.44 221 GLU A C 1
ATOM 1603 O O . GLU A 1 221 ? 20.635 5.073 -17.201 1.00 90.44 221 GLU A O 1
ATOM 1608 N N . TYR A 1 222 ? 18.622 5.912 -17.751 1.00 88.88 222 TYR A N 1
ATOM 1609 C CA . TYR A 1 222 ? 18.861 7.235 -17.180 1.00 88.88 222 TYR A CA 1
ATOM 1610 C C . TYR A 1 222 ? 19.127 7.155 -15.672 1.00 88.88 222 TYR A C 1
ATOM 1612 O O . TYR A 1 222 ? 20.120 7.707 -15.189 1.00 88.88 222 TYR A O 1
ATOM 1620 N N . SER A 1 223 ? 18.303 6.403 -14.937 1.00 88.50 223 SER A N 1
ATOM 1621 C CA . SER A 1 223 ? 18.504 6.182 -13.503 1.00 88.50 223 SER A CA 1
ATOM 1622 C C . SER A 1 223 ? 19.847 5.503 -13.217 1.00 88.50 223 SER A C 1
ATOM 1624 O O . SER A 1 223 ? 20.618 5.986 -12.381 1.00 88.50 223 SER A O 1
ATOM 1626 N N . LEU A 1 224 ? 20.200 4.444 -13.959 1.00 92.19 224 LEU A N 1
ATOM 1627 C CA . LEU A 1 224 ? 21.497 3.774 -13.806 1.00 92.19 224 LEU A CA 1
ATOM 1628 C C . LEU A 1 224 ? 22.673 4.707 -14.095 1.00 92.19 224 LEU A C 1
ATOM 1630 O O . LEU A 1 224 ? 23.678 4.663 -13.383 1.00 92.19 224 LEU A O 1
ATOM 1634 N N . LYS A 1 225 ? 22.544 5.594 -15.084 1.00 92.12 225 LYS A N 1
ATOM 1635 C CA . LYS A 1 225 ? 23.561 6.600 -15.392 1.00 92.12 225 LYS A CA 1
ATOM 1636 C C . LYS A 1 225 ? 23.765 7.572 -14.229 1.00 92.12 225 LYS A C 1
ATOM 1638 O O . LYS A 1 225 ? 24.910 7.809 -13.851 1.00 92.12 225 LYS A O 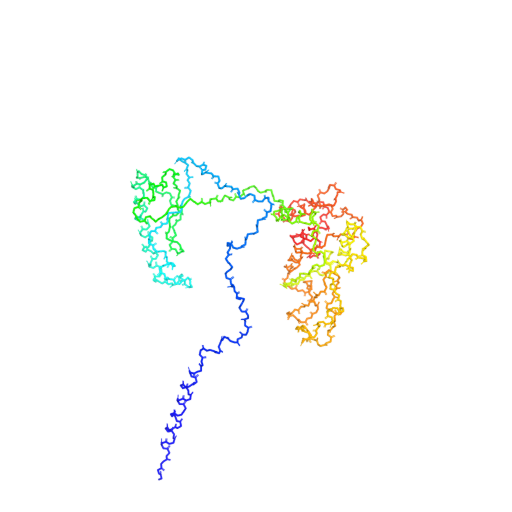1
ATOM 1643 N N . LEU A 1 226 ? 22.691 8.082 -13.620 1.00 89.88 226 LEU A N 1
ATOM 1644 C CA . LEU A 1 226 ? 22.796 8.952 -12.442 1.00 89.88 226 LEU A CA 1
ATOM 1645 C C . LEU A 1 226 ? 23.497 8.246 -11.271 1.00 89.88 226 LEU A C 1
ATOM 1647 O O . LEU A 1 226 ? 24.311 8.852 -10.572 1.00 89.88 226 LEU A O 1
ATOM 1651 N N . GLN A 1 227 ? 23.221 6.955 -11.061 1.00 90.56 227 GLN A N 1
ATOM 1652 C CA . GLN A 1 227 ? 23.907 6.179 -10.023 1.00 90.56 227 GLN A CA 1
ATOM 1653 C C . GLN A 1 227 ? 25.384 5.927 -10.357 1.00 90.56 227 GLN A C 1
ATOM 1655 O O . GLN A 1 227 ? 26.232 6.010 -9.466 1.00 90.56 227 GLN A O 1
ATOM 1660 N N . ALA A 1 228 ? 25.709 5.665 -11.626 1.00 93.50 228 ALA A N 1
ATOM 1661 C CA . ALA A 1 228 ? 27.086 5.521 -12.089 1.00 93.50 228 ALA A CA 1
ATOM 1662 C C . ALA A 1 228 ? 27.889 6.810 -11.847 1.00 93.50 228 ALA A C 1
ATOM 1664 O O . ALA A 1 228 ? 28.977 6.759 -11.271 1.00 93.50 228 ALA A O 1
ATOM 1665 N N . GLU A 1 229 ? 27.316 7.971 -12.187 1.00 93.56 229 GLU A N 1
ATOM 1666 C CA . GLU A 1 229 ? 27.921 9.289 -11.962 1.00 93.56 229 GLU A CA 1
ATOM 1667 C C . GLU A 1 229 ? 28.178 9.552 -10.472 1.00 93.56 229 GLU A C 1
ATOM 1669 O O . GLU A 1 229 ? 29.287 9.948 -10.102 1.00 93.56 229 GLU A O 1
ATOM 1674 N N . LYS A 1 230 ? 27.211 9.240 -9.595 1.00 90.25 230 LYS A N 1
ATOM 1675 C CA . LYS A 1 230 ? 27.382 9.331 -8.130 1.00 90.25 230 LYS A CA 1
ATOM 1676 C C . LYS A 1 230 ? 28.521 8.450 -7.606 1.00 90.25 230 LYS A C 1
ATOM 1678 O O . LYS A 1 230 ? 29.163 8.805 -6.619 1.00 90.25 230 LYS A O 1
ATOM 1683 N N . LYS A 1 231 ? 28.792 7.319 -8.265 1.00 90.50 231 LYS A N 1
ATOM 1684 C CA . LYS A 1 231 ? 29.890 6.395 -7.931 1.00 90.50 231 LYS A CA 1
ATOM 1685 C C . LYS A 1 231 ? 31.197 6.693 -8.674 1.00 90.50 231 LYS A C 1
ATOM 1687 O O . LYS A 1 231 ? 32.187 6.001 -8.445 1.00 90.50 231 LYS A O 1
ATOM 1692 N N . GLY A 1 232 ? 31.228 7.709 -9.540 1.00 95.12 232 GLY A N 1
ATOM 1693 C CA . GLY A 1 232 ? 32.394 8.041 -10.362 1.00 95.12 232 GLY A CA 1
ATOM 1694 C C . GLY A 1 232 ? 32.748 6.968 -11.399 1.00 95.12 232 GLY A C 1
ATOM 1695 O O . GLY A 1 232 ? 33.915 6.843 -11.766 1.00 95.12 232 GLY A O 1
ATOM 1696 N N . MET A 1 233 ? 31.766 6.179 -11.840 1.00 96.38 233 MET A N 1
ATOM 1697 C CA . MET A 1 233 ? 31.917 5.105 -12.826 1.00 96.38 233 MET A CA 1
ATOM 1698 C C . MET A 1 233 ? 31.319 5.514 -14.175 1.00 96.38 233 MET A C 1
ATOM 1700 O O . MET A 1 233 ? 30.447 6.381 -14.247 1.00 96.38 233 MET A O 1
ATOM 1704 N N . SER A 1 234 ? 31.767 4.872 -15.256 1.00 97.25 234 SER A N 1
ATOM 1705 C CA . SER A 1 234 ? 31.022 4.915 -16.516 1.00 97.25 234 SER A CA 1
ATOM 1706 C C . SER A 1 234 ? 29.724 4.103 -16.384 1.00 97.25 234 SER A C 1
ATOM 1708 O O . SER A 1 234 ? 29.630 3.218 -15.531 1.00 97.25 234 SER A O 1
ATOM 1710 N N . LEU A 1 235 ? 28.719 4.387 -17.221 1.00 95.25 235 LEU A N 1
ATOM 1711 C CA . LEU A 1 235 ? 27.484 3.592 -17.249 1.00 95.25 235 LEU A CA 1
ATOM 1712 C C . LEU A 1 235 ? 27.785 2.115 -17.551 1.00 95.25 235 LEU A C 1
ATOM 1714 O O . LEU A 1 235 ? 27.251 1.242 -16.880 1.00 95.25 235 LEU A O 1
ATOM 1718 N N . GLU A 1 236 ? 28.678 1.853 -18.507 1.00 96.25 236 GLU A N 1
ATOM 1719 C CA . GLU A 1 236 ? 29.101 0.503 -18.896 1.00 96.25 236 GLU A CA 1
ATOM 1720 C C . GLU A 1 236 ? 29.717 -0.260 -17.715 1.00 96.25 236 GLU A C 1
ATOM 1722 O O . GLU A 1 236 ? 29.254 -1.349 -17.380 1.00 96.25 236 GLU A O 1
ATOM 1727 N N . ASP A 1 237 ? 30.696 0.339 -17.026 1.00 97.19 237 ASP A N 1
ATOM 1728 C CA . ASP A 1 237 ? 31.337 -0.286 -15.862 1.00 97.19 237 ASP A CA 1
ATOM 1729 C C . ASP A 1 237 ? 30.340 -0.506 -14.721 1.00 97.19 237 ASP A C 1
ATOM 1731 O O . ASP A 1 237 ? 30.423 -1.495 -13.990 1.00 97.19 237 ASP A O 1
ATOM 1735 N N . TYR A 1 238 ? 29.405 0.431 -14.540 1.00 96.62 238 TYR A N 1
ATOM 1736 C CA . TYR A 1 238 ? 28.397 0.317 -13.501 1.00 96.62 238 TYR A CA 1
ATOM 1737 C C . TYR A 1 238 ? 27.418 -0.815 -13.808 1.00 96.62 238 TYR A C 1
ATOM 1739 O O . TYR A 1 238 ? 27.226 -1.673 -12.952 1.00 96.62 238 TYR A O 1
ATOM 1747 N N . MET A 1 239 ? 26.871 -0.887 -15.023 1.00 95.25 239 MET A N 1
ATOM 1748 C CA . MET A 1 239 ? 25.988 -1.978 -15.451 1.00 95.25 239 MET A CA 1
ATOM 1749 C C . MET A 1 239 ? 26.681 -3.338 -15.358 1.00 95.25 239 MET A C 1
ATOM 1751 O O . MET A 1 239 ? 26.096 -4.275 -14.827 1.00 95.25 239 MET A O 1
ATOM 1755 N N . ALA A 1 240 ? 27.951 -3.430 -15.765 1.00 95.44 240 ALA A N 1
ATOM 1756 C CA . ALA A 1 240 ? 28.749 -4.650 -15.635 1.00 95.44 240 ALA A CA 1
ATOM 1757 C C . ALA A 1 240 ? 29.001 -5.071 -14.173 1.00 95.44 240 ALA A C 1
ATOM 1759 O O . ALA A 1 240 ? 29.344 -6.222 -13.910 1.00 95.44 240 ALA A O 1
ATOM 1760 N N . SER A 1 241 ? 28.852 -4.149 -13.214 1.00 95.00 241 SER A N 1
ATOM 1761 C CA . SER A 1 241 ? 28.959 -4.442 -11.779 1.00 95.00 241 SER A CA 1
ATOM 1762 C C . SER A 1 241 ? 27.651 -4.925 -11.140 1.00 95.00 241 SER A C 1
ATOM 1764 O O . SER A 1 241 ? 27.667 -5.340 -9.980 1.00 95.00 241 SER A O 1
ATOM 1766 N N . LEU A 1 242 ? 26.529 -4.843 -11.861 1.00 94.94 242 LEU A N 1
ATOM 1767 C CA . LEU A 1 242 ? 25.196 -5.186 -11.370 1.00 94.94 242 LEU A CA 1
ATOM 1768 C C . LEU A 1 242 ? 24.756 -6.574 -11.849 1.00 94.94 242 LEU A C 1
ATOM 1770 O O . LEU A 1 242 ? 25.172 -7.047 -12.902 1.00 94.94 242 LEU A O 1
ATOM 1774 N N . ASP A 1 243 ? 23.861 -7.199 -11.085 1.00 94.19 243 ASP A N 1
ATOM 1775 C CA . ASP A 1 243 ? 23.192 -8.446 -11.466 1.00 94.19 243 ASP A CA 1
ATOM 1776 C C . ASP A 1 243 ? 21.926 -8.149 -12.293 1.00 94.19 243 ASP A C 1
ATOM 1778 O O . ASP A 1 243 ? 20.799 -8.140 -11.785 1.00 94.19 243 ASP A O 1
ATOM 1782 N N . LEU A 1 244 ? 22.127 -7.815 -13.569 1.00 94.12 244 LEU A N 1
ATOM 1783 C CA . LEU A 1 244 ? 21.054 -7.474 -14.504 1.00 94.12 244 LEU A CA 1
ATOM 1784 C C . LEU A 1 244 ? 20.628 -8.706 -15.302 1.00 94.12 244 LEU A C 1
ATOM 1786 O O . LEU A 1 244 ? 21.470 -9.398 -15.863 1.00 94.12 244 LEU A O 1
ATOM 1790 N N . MET A 1 245 ? 19.318 -8.943 -15.369 1.00 94.44 245 MET A N 1
ATOM 1791 C CA . MET A 1 245 ? 18.753 -10.013 -16.187 1.00 94.44 245 MET A CA 1
ATOM 1792 C C . MET A 1 245 ? 18.748 -9.602 -17.660 1.00 94.44 245 MET A C 1
ATOM 1794 O O . MET A 1 245 ? 18.361 -8.479 -17.991 1.00 94.44 245 MET A O 1
ATOM 1798 N N . ASP A 1 246 ? 19.119 -10.533 -18.532 1.00 94.81 246 ASP A N 1
ATOM 1799 C CA . ASP A 1 246 ? 19.032 -10.402 -19.982 1.00 94.81 246 ASP A CA 1
ATOM 1800 C C . ASP A 1 246 ? 18.351 -11.628 -20.621 1.00 94.81 246 ASP A C 1
ATOM 1802 O O . ASP A 1 246 ? 18.021 -12.619 -19.960 1.00 94.81 246 ASP A O 1
ATOM 1806 N N . ALA A 1 247 ? 18.115 -11.551 -21.931 1.00 96.50 247 ALA A N 1
ATOM 1807 C CA . ALA A 1 247 ? 17.491 -12.627 -22.694 1.00 96.50 247 ALA A CA 1
ATOM 1808 C C . ALA A 1 247 ? 18.315 -13.932 -22.695 1.00 96.50 247 ALA A C 1
ATOM 1810 O O . ALA A 1 247 ? 17.737 -15.019 -22.786 1.00 96.50 247 ALA A O 1
ATOM 1811 N N . GLU A 1 248 ? 19.648 -13.857 -22.586 1.00 96.75 248 GLU A N 1
ATOM 1812 C CA . GLU A 1 248 ? 20.523 -15.035 -22.584 1.00 96.75 248 GLU A CA 1
ATOM 1813 C C . GLU A 1 248 ? 20.398 -15.802 -21.261 1.00 96.75 248 GLU A C 1
ATOM 1815 O O . GLU A 1 248 ? 20.274 -17.032 -21.266 1.00 96.75 248 GLU A O 1
ATOM 1820 N N . GLU A 1 249 ? 20.327 -15.090 -20.134 1.00 96.00 249 GLU A N 1
ATOM 1821 C CA . GLU A 1 249 ? 20.040 -15.675 -18.826 1.00 96.00 249 GLU A CA 1
ATOM 1822 C C . GLU A 1 249 ? 18.686 -16.399 -18.833 1.00 96.00 249 GLU A C 1
ATOM 1824 O O . GLU A 1 249 ? 18.602 -17.561 -18.417 1.00 96.00 249 GLU A O 1
ATOM 1829 N N . ILE A 1 250 ? 17.640 -15.753 -19.365 1.00 96.38 250 ILE A N 1
ATOM 1830 C CA . ILE A 1 250 ? 16.297 -16.345 -19.467 1.00 96.38 250 ILE A CA 1
ATOM 1831 C C . ILE A 1 250 ? 16.335 -17.596 -20.342 1.00 96.38 250 ILE A C 1
ATOM 1833 O O . ILE A 1 250 ? 15.815 -18.638 -19.940 1.00 96.38 250 ILE A O 1
ATOM 1837 N N . ALA A 1 251 ? 16.991 -17.540 -21.503 1.00 96.19 251 ALA A N 1
ATOM 1838 C CA . ALA A 1 251 ? 17.151 -18.694 -22.383 1.00 96.19 251 ALA A CA 1
ATOM 1839 C C . ALA A 1 251 ? 17.866 -19.863 -21.677 1.00 96.19 251 ALA A C 1
ATOM 1841 O O . ALA A 1 251 ? 17.467 -21.021 -21.831 1.00 96.19 251 ALA A O 1
ATOM 1842 N N . GLY A 1 252 ? 18.875 -19.568 -20.851 1.00 96.38 252 GLY A N 1
ATOM 1843 C CA . GLY A 1 252 ? 19.611 -20.559 -20.065 1.00 96.38 252 GLY A CA 1
ATOM 1844 C C . GLY A 1 252 ? 18.750 -21.305 -19.040 1.00 96.38 252 GLY A C 1
ATOM 1845 O O . GLY A 1 252 ? 18.992 -22.487 -18.770 1.00 96.38 252 GLY A O 1
ATOM 1846 N N . VAL A 1 253 ? 17.714 -20.657 -18.498 1.00 94.38 253 VAL A N 1
ATOM 1847 C CA . VAL A 1 253 ? 16.790 -21.259 -17.520 1.00 94.38 253 VAL A CA 1
ATOM 1848 C C . VAL A 1 253 ? 15.433 -21.648 -18.100 1.00 94.38 253 VAL A C 1
ATOM 1850 O O . VAL A 1 253 ? 14.659 -22.309 -17.410 1.00 94.38 253 VAL A O 1
ATOM 1853 N N . LEU A 1 254 ? 15.149 -21.322 -19.362 1.00 93.38 254 LEU A N 1
ATOM 1854 C CA . LEU A 1 254 ? 13.829 -21.459 -19.982 1.00 93.38 254 LEU A CA 1
ATOM 1855 C C . LEU A 1 254 ? 13.225 -22.861 -19.826 1.00 93.38 254 LEU A C 1
ATOM 1857 O O . LEU A 1 254 ? 12.065 -23.003 -19.450 1.00 93.38 254 LEU A O 1
ATOM 1861 N N . SER A 1 255 ? 14.035 -23.905 -20.022 1.00 91.75 255 SER A N 1
ATOM 1862 C CA . SER A 1 255 ? 13.612 -25.309 -19.868 1.00 91.75 255 SER A CA 1
ATOM 1863 C C . SER A 1 255 ? 13.106 -25.678 -18.462 1.00 91.75 255 SER A C 1
ATOM 1865 O O . SER A 1 255 ? 12.441 -26.701 -18.289 1.00 91.75 255 SER A O 1
ATOM 1867 N N . GLN A 1 256 ? 13.418 -24.860 -17.455 1.00 92.75 256 GLN A N 1
ATOM 1868 C CA . GLN A 1 256 ? 12.981 -25.028 -16.070 1.00 92.75 256 GLN A CA 1
ATOM 1869 C C . GLN A 1 256 ? 11.663 -24.295 -15.782 1.00 92.75 256 GLN A C 1
ATOM 1871 O O . GLN A 1 256 ? 11.001 -24.597 -14.787 1.00 92.75 256 GLN A O 1
ATOM 1876 N N . LEU A 1 257 ? 11.262 -23.347 -16.633 1.00 90.25 257 LEU A N 1
ATOM 1877 C CA . LEU A 1 257 ? 10.087 -22.512 -16.419 1.00 90.25 257 LEU A CA 1
ATOM 1878 C C . LEU A 1 257 ? 8.804 -23.210 -16.892 1.00 90.25 257 LEU A C 1
ATOM 1880 O O . LEU A 1 257 ? 8.788 -23.973 -17.858 1.00 90.25 257 LEU A O 1
ATOM 1884 N N . HIS A 1 258 ? 7.679 -22.920 -16.232 1.00 89.56 258 HIS A N 1
ATOM 1885 C CA . HIS A 1 258 ? 6.375 -23.454 -16.644 1.00 89.56 258 HIS A CA 1
ATOM 1886 C C . HIS A 1 258 ? 5.898 -22.905 -17.991 1.00 89.56 258 HIS A C 1
ATOM 1888 O O . HIS A 1 258 ? 5.152 -23.594 -18.684 1.00 89.56 258 HIS A O 1
ATOM 1894 N N . VAL A 1 259 ? 6.351 -21.708 -18.370 1.00 88.94 259 VAL A N 1
ATOM 1895 C CA . VAL A 1 259 ? 6.027 -21.085 -19.656 1.00 88.94 259 VAL A CA 1
ATOM 1896 C C . VAL A 1 259 ? 6.503 -21.928 -20.846 1.00 88.94 259 VAL A C 1
ATOM 1898 O O . VAL A 1 259 ? 5.733 -22.152 -21.774 1.00 88.94 259 VAL A O 1
ATOM 1901 N N . ALA A 1 260 ? 7.684 -22.547 -20.755 1.00 86.88 260 ALA A N 1
ATOM 1902 C CA . ALA A 1 260 ? 8.220 -23.414 -21.809 1.00 86.88 260 ALA A CA 1
ATOM 1903 C C . ALA A 1 260 ? 7.397 -24.696 -22.034 1.00 86.88 260 ALA A C 1
ATOM 1905 O O . ALA A 1 260 ? 7.514 -25.345 -23.067 1.00 86.88 260 ALA A O 1
ATOM 1906 N N . LYS A 1 261 ? 6.556 -25.089 -21.064 1.00 85.44 261 LYS A N 1
ATOM 1907 C CA . LYS A 1 261 ? 5.621 -26.217 -21.222 1.00 85.44 261 LYS A CA 1
ATOM 1908 C C . LYS A 1 261 ? 4.333 -25.819 -21.941 1.00 85.44 261 LYS A C 1
ATOM 1910 O O . LYS A 1 261 ? 3.563 -26.702 -22.313 1.00 85.44 261 LYS A O 1
ATOM 1915 N N . ARG A 1 262 ? 4.048 -24.519 -22.035 1.00 83.56 262 ARG A N 1
ATOM 1916 C CA . ARG A 1 262 ? 2.840 -23.980 -22.669 1.00 83.56 262 ARG A CA 1
ATOM 1917 C C . ARG A 1 262 ? 3.084 -23.678 -24.137 1.00 83.56 262 ARG A C 1
ATOM 1919 O O . ARG A 1 262 ? 2.241 -24.031 -24.954 1.00 83.56 262 ARG A O 1
ATOM 1926 N N . ASP A 1 263 ? 4.251 -23.126 -24.450 1.00 85.56 263 ASP A N 1
ATOM 1927 C CA . ASP A 1 263 ? 4.726 -22.960 -25.818 1.00 85.56 263 ASP A CA 1
ATOM 1928 C C . ASP A 1 263 ? 6.214 -23.325 -25.903 1.00 85.56 263 ASP A C 1
ATOM 1930 O O . ASP A 1 263 ? 7.070 -22.696 -25.281 1.00 85.56 263 ASP A O 1
ATOM 1934 N N . GLU A 1 264 ? 6.504 -24.378 -26.668 1.00 82.75 264 GLU A N 1
ATOM 1935 C CA . GLU A 1 264 ? 7.861 -24.891 -26.885 1.00 82.75 264 GLU A CA 1
ATOM 1936 C C . GLU A 1 264 ? 8.684 -24.002 -27.835 1.00 82.75 264 GLU A C 1
ATOM 1938 O O . GLU A 1 264 ? 9.891 -24.206 -27.956 1.00 82.75 264 GLU A O 1
ATOM 1943 N N . ASN A 1 265 ? 8.050 -23.039 -28.520 1.00 88.19 265 ASN A N 1
ATOM 1944 C CA . ASN A 1 265 ? 8.721 -22.124 -29.447 1.00 88.19 265 ASN A CA 1
ATOM 1945 C C . ASN A 1 265 ? 9.165 -20.814 -28.796 1.00 88.19 265 ASN A C 1
ATOM 1947 O O . ASN A 1 265 ? 9.902 -20.069 -29.439 1.00 88.19 265 ASN A O 1
ATOM 1951 N N . LEU A 1 266 ? 8.728 -20.534 -27.563 1.00 92.19 266 LEU A N 1
ATOM 1952 C CA . LEU A 1 266 ? 9.156 -19.339 -26.847 1.00 92.19 266 LEU A CA 1
ATOM 1953 C C . LEU A 1 266 ? 10.668 -19.356 -26.657 1.00 92.19 266 LEU A C 1
ATOM 1955 O O . LEU A 1 266 ? 11.273 -20.390 -26.371 1.00 92.19 266 LEU A O 1
ATOM 1959 N N . THR A 1 267 ? 11.272 -18.189 -26.800 1.00 94.81 267 THR A N 1
ATOM 1960 C CA . THR A 1 267 ? 12.693 -17.957 -26.576 1.00 94.81 267 THR A CA 1
ATOM 1961 C C . THR A 1 267 ? 12.894 -17.028 -25.381 1.00 94.81 267 THR A C 1
ATOM 1963 O O . THR A 1 267 ? 11.955 -16.415 -24.875 1.00 94.81 267 THR A O 1
ATOM 1966 N N . GLY A 1 268 ? 14.137 -16.918 -24.902 1.00 94.19 268 GLY A N 1
ATOM 1967 C CA . GLY A 1 268 ? 14.467 -15.907 -23.896 1.00 94.19 268 GLY A CA 1
ATOM 1968 C C . GLY A 1 268 ? 14.253 -14.479 -24.409 1.00 94.19 268 GLY A C 1
ATOM 1969 O O . GLY A 1 268 ? 13.887 -13.615 -23.622 1.00 94.19 268 GLY A O 1
ATOM 1970 N N . GLU A 1 269 ? 14.410 -14.251 -25.719 1.00 96.38 269 GLU A N 1
ATOM 1971 C CA . GLU A 1 269 ? 14.158 -12.953 -26.359 1.00 96.38 269 GLU A CA 1
ATOM 1972 C C . GLU A 1 269 ? 12.669 -12.595 -26.343 1.00 96.38 269 GLU A C 1
ATOM 1974 O O . GLU A 1 269 ? 12.334 -11.450 -26.071 1.00 96.38 269 GLU A O 1
ATOM 1979 N N . ASP A 1 270 ? 11.776 -13.567 -26.552 1.00 95.56 270 ASP A N 1
ATOM 1980 C CA . ASP A 1 270 ? 10.325 -13.327 -26.531 1.00 95.56 270 ASP A CA 1
ATOM 1981 C C . ASP A 1 270 ? 9.815 -12.916 -25.140 1.00 95.56 270 ASP A C 1
ATOM 1983 O O . ASP A 1 270 ? 8.852 -12.165 -25.017 1.00 95.56 270 ASP A O 1
ATOM 1987 N N . LEU A 1 271 ? 10.457 -13.421 -24.084 1.00 95.75 271 LEU A N 1
ATOM 1988 C CA . LEU A 1 271 ? 10.089 -13.160 -22.688 1.00 95.75 271 LEU A CA 1
ATOM 1989 C C . LEU A 1 271 ? 10.759 -11.899 -22.126 1.00 95.75 271 LEU A C 1
ATOM 1991 O O . LEU A 1 271 ? 10.332 -11.395 -21.085 1.00 95.75 271 LEU A O 1
ATOM 1995 N N . TYR A 1 272 ? 11.807 -11.409 -22.791 1.00 96.62 272 TYR A N 1
ATOM 1996 C CA . TYR A 1 272 ? 12.550 -10.220 -22.403 1.00 96.62 272 TYR A CA 1
ATOM 1997 C C . TYR A 1 272 ? 11.965 -8.986 -23.083 1.00 96.62 272 TYR A C 1
ATOM 1999 O O . TYR A 1 272 ? 12.210 -8.735 -24.262 1.00 96.62 272 TYR A O 1
ATOM 2007 N N . LEU A 1 273 ? 11.214 -8.181 -22.333 1.00 94.62 273 LEU A N 1
ATOM 2008 C CA . LEU A 1 273 ? 10.583 -6.996 -22.903 1.00 94.62 273 LEU A CA 1
ATOM 2009 C C . LEU A 1 273 ? 11.561 -5.819 -23.000 1.00 94.62 273 LEU A C 1
ATOM 2011 O O . LEU A 1 273 ? 11.726 -5.236 -24.070 1.00 94.62 273 LEU A O 1
ATOM 2015 N N . ASN A 1 274 ? 12.206 -5.449 -21.890 1.00 93.12 274 ASN A N 1
ATOM 2016 C CA . ASN A 1 274 ? 13.237 -4.408 -21.855 1.00 93.12 274 ASN A CA 1
ATOM 2017 C C . ASN A 1 274 ? 14.065 -4.466 -20.550 1.00 93.12 274 ASN A C 1
ATOM 2019 O O . ASN A 1 274 ? 13.816 -5.301 -19.684 1.00 93.12 274 ASN A O 1
ATOM 2023 N N . GLY A 1 275 ? 15.030 -3.552 -20.369 1.00 92.00 275 GLY A N 1
ATOM 2024 C CA . GLY A 1 275 ? 15.877 -3.517 -19.164 1.00 92.00 275 GLY A CA 1
ATOM 2025 C C . GLY A 1 275 ? 15.127 -3.278 -17.846 1.00 92.00 275 GLY A C 1
ATOM 2026 O O . GLY A 1 275 ? 15.603 -3.673 -16.782 1.00 92.00 275 GLY A O 1
ATOM 2027 N N . LYS A 1 276 ? 13.942 -2.662 -17.902 1.00 92.31 276 LYS A N 1
ATOM 2028 C CA . LYS A 1 276 ? 13.082 -2.387 -16.746 1.00 92.31 276 LYS A CA 1
ATOM 2029 C C . LYS A 1 276 ? 12.119 -3.531 -16.428 1.00 92.31 276 LYS A C 1
ATOM 2031 O O . LYS A 1 276 ? 11.913 -3.840 -15.256 1.00 92.31 276 LYS A O 1
ATOM 2036 N N . LEU A 1 277 ? 11.567 -4.154 -17.465 1.00 94.25 277 LEU A N 1
ATOM 2037 C CA . LEU A 1 277 ? 10.674 -5.309 -17.428 1.00 94.25 277 LEU A CA 1
ATOM 2038 C C . LEU A 1 277 ? 11.389 -6.503 -18.085 1.00 94.25 277 LEU A C 1
ATOM 2040 O O . LEU A 1 277 ? 11.076 -6.875 -19.216 1.00 94.25 277 LEU A O 1
ATOM 2044 N N . PRO A 1 278 ? 12.390 -7.100 -17.414 1.00 94.25 278 PRO A N 1
ATOM 2045 C CA . PRO A 1 278 ? 13.255 -8.089 -18.046 1.00 94.25 278 PRO A CA 1
ATOM 2046 C C . PRO A 1 278 ? 12.582 -9.451 -18.241 1.00 94.25 278 PRO A C 1
ATOM 2048 O O . PRO A 1 278 ? 13.106 -10.270 -18.978 1.00 94.25 278 PRO A O 1
ATOM 2051 N N . PHE A 1 279 ? 11.438 -9.715 -17.604 1.00 95.62 279 PHE A N 1
ATOM 2052 C CA . PHE A 1 279 ? 10.660 -10.934 -17.817 1.00 95.62 279 PHE A CA 1
ATOM 2053 C C . PHE A 1 279 ? 9.164 -10.628 -17.747 1.00 95.62 279 PHE A C 1
ATOM 2055 O O . PHE A 1 279 ? 8.693 -10.131 -16.722 1.00 95.62 279 PHE A O 1
ATOM 2062 N N . VAL A 1 280 ? 8.416 -10.979 -18.794 1.00 94.56 280 VAL A N 1
ATOM 2063 C CA . VAL A 1 280 ? 6.957 -10.814 -18.855 1.00 94.56 280 VAL A CA 1
ATOM 2064 C C . VAL A 1 280 ? 6.277 -12.068 -19.403 1.00 94.56 280 VAL A C 1
ATOM 2066 O O . VAL A 1 280 ? 6.799 -12.722 -20.303 1.00 94.56 280 VAL A O 1
ATOM 2069 N N . PHE A 1 281 ? 5.121 -12.435 -18.841 1.00 94.12 281 PHE A N 1
ATOM 2070 C CA . PHE A 1 281 ? 4.262 -13.490 -19.389 1.00 94.12 281 PHE A CA 1
ATOM 2071 C C . PHE A 1 281 ? 2.853 -13.450 -18.780 1.00 94.12 281 PHE A C 1
ATOM 2073 O O . PHE A 1 281 ? 2.721 -13.395 -17.552 1.00 94.12 281 PHE A O 1
ATOM 2080 N N . ASN A 1 282 ? 1.810 -13.576 -19.603 1.00 92.19 282 ASN A N 1
ATOM 2081 C CA . ASN A 1 282 ? 0.432 -13.696 -19.135 1.00 92.19 282 ASN A CA 1
ATOM 2082 C C . ASN A 1 282 ? 0.096 -15.169 -18.868 1.00 92.19 282 ASN A C 1
ATOM 2084 O O . ASN A 1 282 ? -0.067 -15.997 -19.766 1.00 92.19 282 ASN A O 1
ATOM 2088 N N . TYR A 1 283 ? -0.017 -15.528 -17.587 1.00 90.00 283 TYR A N 1
ATOM 2089 C CA . TYR A 1 283 ? -0.277 -16.913 -17.198 1.00 90.00 283 TYR A CA 1
ATOM 2090 C C . TYR A 1 283 ? -1.749 -17.338 -17.293 1.00 90.00 283 TYR A C 1
ATOM 2092 O O . TYR A 1 283 ? -2.000 -18.549 -17.190 1.00 90.00 283 TYR A O 1
ATOM 2100 N N . ILE A 1 284 ? -2.682 -16.401 -17.465 1.00 87.81 284 ILE A N 1
ATOM 2101 C CA . ILE A 1 284 ? -4.115 -16.670 -17.614 1.00 87.81 284 ILE A CA 1
ATOM 2102 C C . ILE A 1 284 ? -4.431 -17.003 -19.071 1.00 87.81 284 ILE A C 1
ATOM 2104 O O . ILE A 1 284 ? -4.950 -18.092 -19.328 1.00 87.81 284 ILE A O 1
ATOM 2108 N N . ASP A 1 285 ? -4.030 -16.135 -20.000 1.00 87.75 285 ASP A N 1
ATOM 2109 C CA . ASP A 1 285 ? -4.298 -16.303 -21.435 1.00 87.75 285 ASP A CA 1
ATOM 2110 C C . ASP A 1 285 ? -3.223 -17.139 -22.140 1.00 87.75 285 ASP A C 1
ATOM 2112 O O . ASP A 1 285 ? -3.499 -17.836 -23.118 1.00 87.75 285 ASP A O 1
ATOM 2116 N N . GLY A 1 286 ? -2.021 -17.201 -21.557 1.00 89.25 286 GLY A N 1
ATOM 2117 C CA . GLY A 1 286 ? -0.935 -18.050 -22.036 1.00 89.25 286 GLY A CA 1
ATOM 2118 C C . GLY A 1 286 ? -0.140 -17.441 -23.186 1.00 89.25 286 GLY A C 1
ATOM 2119 O O . GLY A 1 286 ? 0.399 -18.196 -23.993 1.00 89.25 286 GLY A O 1
ATOM 2120 N N . ASP A 1 287 ? -0.056 -16.117 -23.247 1.00 91.25 287 ASP A N 1
ATOM 2121 C CA . ASP A 1 287 ? 0.667 -15.362 -24.263 1.00 91.25 287 ASP A CA 1
ATOM 2122 C C . ASP A 1 287 ? 1.564 -14.268 -23.640 1.00 91.25 287 ASP A C 1
ATOM 2124 O O . ASP A 1 287 ? 1.850 -14.260 -22.438 1.00 91.25 287 ASP A O 1
ATOM 2128 N N . LEU A 1 288 ? 2.092 -13.394 -24.497 1.00 92.19 288 LEU A N 1
ATOM 2129 C CA . LEU A 1 288 ? 2.991 -12.298 -24.131 1.00 92.19 288 LEU A CA 1
ATOM 2130 C C . LEU A 1 288 ? 2.240 -10.973 -23.921 1.00 92.19 288 LEU A C 1
ATOM 2132 O O . LEU A 1 288 ? 2.889 -9.955 -23.682 1.00 92.19 288 LEU A O 1
ATOM 2136 N N . ASP A 1 289 ? 0.906 -10.971 -24.020 1.00 91.31 289 ASP A N 1
ATOM 2137 C CA . ASP A 1 289 ? 0.099 -9.770 -23.818 1.00 91.31 289 ASP A CA 1
ATOM 2138 C C . ASP A 1 289 ? -0.124 -9.555 -22.319 1.00 91.31 289 ASP A C 1
ATOM 2140 O O . ASP A 1 289 ? -0.982 -10.172 -21.688 1.00 91.31 289 ASP A O 1
ATOM 2144 N N . VAL A 1 290 ? 0.747 -8.736 -21.730 1.00 90.38 290 VAL A N 1
ATOM 2145 C CA . VAL A 1 290 ? 0.759 -8.426 -20.292 1.00 90.38 290 VAL A CA 1
ATOM 2146 C C . VAL A 1 290 ? 0.270 -7.014 -19.978 1.00 90.38 290 VAL A C 1
ATOM 2148 O O . VAL A 1 290 ? 0.289 -6.628 -18.808 1.00 90.38 290 VAL A O 1
ATOM 2151 N N . THR A 1 291 ? -0.122 -6.245 -20.999 1.00 86.25 291 THR A N 1
ATOM 2152 C CA . THR A 1 291 ? -0.715 -4.919 -20.805 1.00 86.25 291 THR A CA 1
ATOM 2153 C C . THR A 1 291 ? -2.205 -5.040 -20.498 1.00 86.25 291 THR A C 1
ATOM 2155 O O . THR A 1 291 ? -2.870 -5.979 -20.930 1.00 86.25 291 THR A O 1
ATOM 2158 N N . HIS A 1 292 ? -2.738 -4.067 -19.763 1.00 78.19 292 HIS A N 1
ATOM 2159 C CA . HIS A 1 292 ? -4.176 -3.930 -19.546 1.00 78.19 292 HIS A CA 1
ATOM 2160 C C . HIS A 1 292 ? -4.880 -3.138 -20.659 1.00 78.19 292 HIS A C 1
ATOM 2162 O O . HIS A 1 292 ? -6.104 -3.054 -20.661 1.00 78.19 292 HIS A O 1
ATOM 2168 N N . ASP A 1 293 ? -4.154 -2.574 -21.632 1.00 76.88 293 ASP A N 1
ATOM 2169 C CA . ASP A 1 293 ? -4.768 -1.812 -22.739 1.00 76.88 293 ASP A CA 1
ATOM 2170 C C . ASP A 1 293 ? -5.718 -2.661 -23.589 1.00 76.88 293 ASP A C 1
ATOM 2172 O O . ASP A 1 293 ? -6.608 -2.148 -24.273 1.00 76.88 293 ASP A O 1
ATOM 2176 N N . ASN A 1 294 ? -5.514 -3.977 -23.543 1.00 78.06 294 ASN A N 1
ATOM 2177 C CA . ASN A 1 294 ? -6.242 -4.959 -24.326 1.00 78.06 294 ASN A CA 1
ATOM 2178 C C . ASN A 1 294 ? -7.259 -5.758 -23.488 1.00 78.06 294 ASN A C 1
ATOM 2180 O O . ASN A 1 294 ? -7.860 -6.695 -24.023 1.00 78.06 294 ASN A O 1
ATOM 2184 N N . ASP A 1 295 ? -7.484 -5.411 -22.209 1.00 76.62 295 ASP A N 1
ATOM 2185 C CA . ASP A 1 295 ? -8.348 -6.177 -21.302 1.00 76.62 295 ASP A CA 1
ATOM 2186 C C . ASP A 1 295 ? -9.362 -5.344 -20.482 1.00 76.62 295 ASP A C 1
ATOM 2188 O O . ASP A 1 295 ? -9.544 -4.144 -20.674 1.00 76.62 295 ASP A O 1
ATOM 2192 N N . GLU A 1 296 ? -10.116 -6.030 -19.611 1.00 77.56 296 GLU A N 1
ATOM 2193 C CA . GLU A 1 296 ? -11.087 -5.428 -18.680 1.00 77.56 296 GLU A CA 1
ATOM 2194 C C . GLU A 1 296 ? -10.664 -5.576 -17.196 1.00 77.56 296 GLU A C 1
ATOM 2196 O O . GLU A 1 296 ? -11.470 -5.315 -16.299 1.00 77.56 296 GLU A O 1
ATOM 2201 N N . GLN A 1 297 ? -9.442 -6.046 -16.906 1.00 73.38 297 GLN A N 1
ATOM 2202 C CA . GLN A 1 297 ? -8.976 -6.370 -15.545 1.00 73.38 297 GLN A CA 1
ATOM 2203 C C . GLN A 1 297 ? -8.432 -5.154 -14.779 1.00 73.38 297 GLN A C 1
ATOM 2205 O O . GLN A 1 297 ? -8.248 -5.230 -13.560 1.00 73.38 297 GLN A O 1
ATOM 2210 N N . GLY A 1 298 ? -8.273 -4.017 -15.460 1.00 74.69 298 GLY A N 1
ATOM 2211 C CA . GLY A 1 298 ? -7.942 -2.725 -14.862 1.00 74.69 298 GLY A CA 1
ATOM 2212 C C . GLY A 1 298 ? -6.487 -2.593 -14.399 1.00 74.69 298 GLY A C 1
ATOM 2213 O O . GLY A 1 298 ? -5.727 -3.556 -14.308 1.00 74.69 298 GLY A O 1
ATOM 2214 N N . GLU A 1 299 ? -6.105 -1.365 -14.047 1.00 79.88 299 GLU A N 1
ATOM 2215 C CA . GLU A 1 299 ? -4.707 -0.923 -13.882 1.00 79.88 299 GLU A CA 1
ATOM 2216 C C . GLU A 1 299 ? -4.065 -1.299 -12.528 1.00 79.88 299 GLU A C 1
ATOM 2218 O O . GLU A 1 299 ? -3.082 -0.696 -12.087 1.00 79.88 299 GLU A O 1
ATOM 2223 N N . HIS A 1 300 ? -4.628 -2.278 -11.812 1.00 84.44 300 HIS A N 1
ATOM 2224 C CA . HIS A 1 300 ? -4.173 -2.626 -10.462 1.00 84.44 300 HIS A CA 1
ATOM 2225 C C . HIS A 1 300 ? -2.704 -3.076 -10.448 1.00 84.44 300 HIS A C 1
ATOM 2227 O O . HIS A 1 300 ? -1.925 -2.600 -9.618 1.00 84.44 300 HIS A O 1
ATOM 2233 N N . GLY A 1 301 ? -2.291 -3.923 -11.392 1.00 87.31 301 GLY A N 1
ATOM 2234 C CA . GLY A 1 301 ? -0.903 -4.364 -11.470 1.00 87.31 301 GLY A CA 1
ATOM 2235 C C . GLY A 1 301 ? 0.085 -3.252 -11.837 1.00 87.31 301 GLY A C 1
ATOM 2236 O O . GLY A 1 301 ? 1.142 -3.172 -11.207 1.00 87.31 301 GLY A O 1
ATOM 2237 N N . SER A 1 302 ? -0.284 -2.317 -12.720 1.00 85.69 302 SER A N 1
ATOM 2238 C CA . SER A 1 302 ? 0.500 -1.104 -13.019 1.00 85.69 302 SER A CA 1
ATOM 2239 C C . SER A 1 302 ? 0.716 -0.253 -11.771 1.00 85.69 302 SER A C 1
ATOM 2241 O O . SER A 1 302 ? 1.832 0.179 -11.487 1.00 85.69 302 SER A O 1
ATOM 2243 N N . HIS A 1 303 ? -0.329 -0.085 -10.961 1.00 82.75 303 HIS A N 1
ATOM 2244 C CA . HIS A 1 303 ? -0.254 0.628 -9.689 1.00 82.75 303 HIS A CA 1
ATOM 2245 C C . HIS A 1 303 ? 0.674 -0.073 -8.681 1.00 82.75 303 HIS A C 1
ATOM 2247 O O . HIS A 1 303 ? 1.497 0.574 -8.028 1.00 82.75 303 HIS A O 1
ATOM 2253 N N . VAL A 1 304 ? 0.597 -1.403 -8.563 1.00 87.44 304 VAL A N 1
ATOM 2254 C CA . VAL A 1 304 ? 1.505 -2.189 -7.705 1.00 87.44 304 VAL A CA 1
ATOM 2255 C C . VAL A 1 304 ? 2.956 -2.100 -8.197 1.00 87.44 304 VAL A C 1
ATOM 2257 O O . VAL A 1 304 ? 3.880 -1.890 -7.402 1.00 87.44 304 VAL A O 1
ATOM 2260 N N . ALA A 1 305 ? 3.175 -2.221 -9.506 1.00 88.25 305 ALA A N 1
ATOM 2261 C CA . ALA A 1 305 ? 4.489 -2.093 -10.122 1.00 88.25 305 ALA A CA 1
ATOM 2262 C C . ALA A 1 305 ? 5.066 -0.676 -9.942 1.00 88.25 305 ALA A C 1
ATOM 2264 O O . ALA A 1 305 ? 6.266 -0.532 -9.692 1.00 88.25 305 ALA A O 1
ATOM 2265 N N . GLY A 1 306 ? 4.212 0.352 -9.991 1.00 84.25 306 GLY A N 1
ATOM 2266 C CA . GLY A 1 306 ? 4.580 1.753 -9.798 1.00 84.25 306 GLY A CA 1
ATOM 2267 C C . GLY A 1 306 ? 5.111 2.016 -8.391 1.00 84.25 306 GLY A C 1
ATOM 2268 O O . GLY A 1 306 ? 6.241 2.471 -8.237 1.00 84.25 306 GLY A O 1
ATOM 2269 N N . ILE A 1 307 ? 4.367 1.591 -7.360 1.00 81.75 307 ILE A N 1
ATOM 2270 C CA . ILE A 1 307 ? 4.775 1.719 -5.945 1.00 81.75 307 ILE A CA 1
ATOM 2271 C C . ILE A 1 307 ? 6.140 1.077 -5.678 1.00 81.75 307 ILE A C 1
ATOM 2273 O O . ILE A 1 307 ? 6.912 1.548 -4.842 1.00 81.75 307 ILE A O 1
ATOM 2277 N N . THR A 1 308 ? 6.416 -0.048 -6.333 1.00 82.38 308 THR A N 1
ATOM 2278 C CA . THR A 1 308 ? 7.607 -0.850 -6.043 1.00 82.38 308 THR A CA 1
ATOM 2279 C C . THR A 1 308 ? 8.825 -0.426 -6.847 1.00 82.38 308 THR A C 1
ATOM 2281 O O . THR A 1 308 ? 9.948 -0.547 -6.353 1.00 82.38 308 THR A O 1
ATOM 2284 N N . SER A 1 309 ? 8.632 0.004 -8.095 1.00 84.31 309 SER A N 1
ATOM 2285 C CA . SER A 1 309 ? 9.740 0.145 -9.029 1.00 84.31 309 SER A CA 1
ATOM 2286 C C . SER A 1 309 ? 9.503 1.138 -10.162 1.00 84.31 309 SER A C 1
ATOM 2288 O O . SER A 1 309 ? 10.181 1.007 -11.171 1.00 84.31 309 SER A O 1
ATOM 2290 N N . ALA A 1 310 ? 8.628 2.137 -10.063 1.00 81.31 310 ALA A N 1
ATOM 2291 C CA . ALA A 1 310 ? 8.565 3.176 -11.098 1.00 81.31 310 ALA A CA 1
ATOM 2292 C C . ALA A 1 310 ? 9.946 3.828 -11.342 1.00 81.31 310 ALA A C 1
ATOM 2294 O O . ALA A 1 310 ? 10.754 4.010 -10.428 1.00 81.31 310 ALA A O 1
ATOM 2295 N N . GLY A 1 311 ? 10.270 4.101 -12.607 1.00 73.69 311 GLY A N 1
ATOM 2296 C CA . GLY A 1 311 ? 11.405 4.936 -12.982 1.00 73.69 311 GLY A CA 1
ATOM 2297 C C . GLY A 1 311 ? 10.993 6.402 -13.046 1.00 73.69 311 GLY A C 1
ATOM 2298 O O . GLY A 1 311 ? 10.047 6.734 -13.750 1.00 73.69 311 GLY A O 1
ATOM 2299 N N . ASP A 1 312 ? 11.739 7.271 -12.371 1.00 70.12 312 ASP A N 1
ATOM 2300 C CA . ASP A 1 312 ? 11.543 8.718 -12.450 1.00 70.12 312 ASP A CA 1
ATOM 2301 C C . ASP A 1 312 ? 12.363 9.294 -13.615 1.00 70.12 312 ASP A C 1
ATOM 2303 O O . ASP A 1 312 ? 13.558 9.593 -13.500 1.00 70.12 312 ASP A O 1
ATOM 2307 N N . TYR A 1 313 ? 11.748 9.326 -14.798 1.00 70.94 313 TYR A N 1
ATOM 2308 C CA . TYR A 1 313 ? 12.308 9.990 -15.968 1.00 70.94 313 TYR A CA 1
ATOM 2309 C C . TYR A 1 313 ? 11.225 10.326 -16.980 1.00 70.94 313 TYR A C 1
ATOM 2311 O O . TYR A 1 313 ? 10.443 9.473 -17.400 1.00 70.94 313 TYR A O 1
ATOM 2319 N N . ILE A 1 314 ? 11.262 11.565 -17.454 1.00 66.88 314 ILE A N 1
ATOM 2320 C CA . ILE A 1 314 ? 10.355 12.053 -18.479 1.00 66.88 314 ILE A CA 1
ATOM 2321 C C . ILE A 1 314 ? 11.195 12.451 -19.697 1.00 66.88 314 ILE A C 1
ATOM 2323 O O . ILE A 1 314 ? 12.006 13.376 -19.614 1.00 66.88 314 ILE A O 1
ATOM 2327 N N . PRO A 1 315 ? 11.009 11.797 -20.856 1.00 60.72 315 PRO A N 1
ATOM 2328 C CA . PRO A 1 315 ? 11.839 12.025 -22.039 1.00 60.72 315 PRO A CA 1
ATOM 2329 C C . PRO A 1 315 ? 11.550 13.348 -22.780 1.00 60.72 315 PRO A C 1
ATOM 2331 O O . PRO A 1 315 ? 12.129 13.593 -23.843 1.00 60.72 315 PRO A O 1
ATOM 2334 N N . THR A 1 316 ? 10.668 14.215 -22.263 1.00 63.75 316 THR A N 1
ATOM 2335 C CA . THR A 1 316 ? 10.348 15.502 -22.902 1.00 63.75 316 THR A CA 1
ATOM 2336 C C . THR A 1 316 ? 11.441 16.547 -22.677 1.00 63.75 316 THR A C 1
ATOM 2338 O O . THR A 1 316 ? 12.101 16.588 -21.643 1.00 63.75 316 THR A O 1
ATOM 2341 N N . LYS A 1 317 ? 11.604 17.448 -23.652 1.00 53.25 317 LYS A N 1
ATOM 2342 C CA . LYS A 1 317 ? 12.406 18.674 -23.494 1.00 53.25 317 LYS A CA 1
ATOM 2343 C C . LYS A 1 317 ? 11.609 19.835 -22.911 1.00 53.25 317 LYS A C 1
ATOM 2345 O O . LYS A 1 317 ? 12.214 20.838 -22.546 1.00 53.25 317 LYS A O 1
ATOM 2350 N N . ASP A 1 318 ? 10.286 19.718 -22.890 1.00 71.31 318 ASP A N 1
ATOM 2351 C CA . ASP A 1 318 ? 9.393 20.755 -22.398 1.00 71.31 318 ASP A CA 1
ATOM 2352 C C . ASP A 1 318 ? 8.772 20.308 -21.078 1.00 71.31 318 ASP A C 1
ATOM 2354 O O . ASP A 1 318 ? 7.706 19.702 -21.057 1.00 71.31 318 ASP A O 1
ATOM 2358 N N . ALA A 1 319 ? 9.494 20.538 -19.981 1.00 71.25 319 ALA A N 1
ATOM 2359 C CA . ALA A 1 319 ? 9.030 20.205 -18.637 1.00 71.25 319 ALA A CA 1
ATOM 2360 C C . ALA A 1 319 ? 7.772 21.001 -18.233 1.00 71.25 319 ALA A C 1
ATOM 2362 O O . ALA A 1 319 ? 7.028 20.542 -17.376 1.00 71.25 319 ALA A O 1
ATOM 2363 N N . SER A 1 320 ? 7.482 22.127 -18.904 1.00 75.69 320 SER A N 1
ATOM 2364 C CA . SER A 1 320 ? 6.352 23.008 -18.570 1.00 75.69 320 SER A CA 1
ATOM 2365 C C . SER A 1 320 ? 4.972 22.385 -18.807 1.00 75.69 320 SER A C 1
ATOM 2367 O O . SER A 1 320 ? 3.982 22.821 -18.226 1.00 75.69 320 SER A O 1
ATOM 2369 N N . ILE A 1 321 ? 4.881 21.327 -19.621 1.00 83.25 321 ILE A N 1
ATOM 2370 C CA . I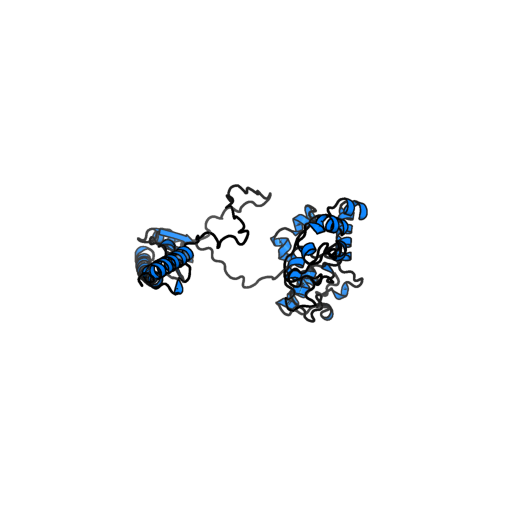LE A 1 321 ? 3.618 20.588 -19.813 1.00 83.25 321 ILE A CA 1
ATOM 2371 C C . ILE A 1 321 ? 3.241 19.745 -18.590 1.00 83.25 321 ILE A C 1
ATOM 2373 O O . ILE A 1 321 ? 2.144 19.206 -18.529 1.00 83.25 321 ILE A O 1
ATOM 2377 N N . TYR A 1 322 ? 4.163 19.611 -17.643 1.00 80.12 322 TYR A N 1
ATOM 2378 C CA . TYR A 1 322 ? 4.012 18.813 -16.438 1.00 80.12 322 TYR A CA 1
ATOM 2379 C C . TYR A 1 322 ? 4.172 19.623 -15.151 1.00 80.12 322 TYR A C 1
ATOM 2381 O O . TYR A 1 322 ? 4.161 19.036 -14.076 1.00 80.12 322 TYR A O 1
ATOM 2389 N N . ASP A 1 323 ? 4.313 20.938 -15.309 1.00 85.88 323 ASP A N 1
ATOM 2390 C CA . ASP A 1 323 ? 4.209 21.956 -14.270 1.00 85.88 323 ASP A CA 1
ATOM 2391 C C . ASP A 1 323 ? 2.715 22.111 -13.932 1.00 85.88 323 ASP A C 1
ATOM 2393 O O . ASP A 1 323 ? 1.994 22.902 -14.553 1.00 85.88 323 ASP A O 1
ATOM 2397 N N . PHE A 1 324 ? 2.212 21.216 -13.079 1.00 87.69 324 PHE A N 1
ATOM 2398 C CA . PHE A 1 324 ? 0.801 21.120 -12.701 1.00 87.69 324 PHE A CA 1
ATOM 2399 C C . PHE A 1 324 ? 0.445 22.115 -11.595 1.00 87.69 324 PHE A C 1
ATOM 2401 O O . PHE A 1 324 ? -0.729 22.482 -11.466 1.00 87.69 324 PHE A O 1
ATOM 2408 N N . ASP A 1 325 ? 1.426 22.569 -10.816 1.00 88.06 325 ASP A N 1
ATOM 2409 C CA . ASP A 1 325 ? 1.221 23.587 -9.787 1.00 88.06 325 ASP A CA 1
ATOM 2410 C C . ASP A 1 325 ? 1.445 25.030 -10.298 1.00 88.06 325 ASP A C 1
ATOM 2412 O O . ASP A 1 325 ? 0.913 25.984 -9.717 1.00 88.06 325 ASP A O 1
ATOM 2416 N N . GLY A 1 326 ? 2.099 25.180 -11.455 1.00 88.31 326 GLY A N 1
ATOM 2417 C CA . GLY A 1 326 ? 2.310 26.437 -12.167 1.00 88.31 326 GLY A CA 1
ATOM 2418 C C . GLY A 1 326 ? 3.491 27.258 -11.645 1.00 88.31 326 GLY A C 1
ATOM 2419 O O . GLY A 1 326 ? 3.527 28.473 -11.895 1.00 88.31 326 GLY A O 1
ATOM 2420 N N . ASP A 1 327 ? 4.402 26.662 -10.873 1.00 86.94 327 ASP A N 1
ATOM 2421 C CA . ASP A 1 327 ? 5.550 27.352 -10.287 1.00 86.94 327 ASP A CA 1
ATOM 2422 C C . ASP A 1 327 ? 6.766 27.447 -11.232 1.00 86.94 327 ASP A C 1
ATOM 2424 O O . ASP A 1 327 ? 7.635 28.313 -11.050 1.00 86.94 327 ASP A O 1
ATOM 2428 N N . GLY A 1 328 ? 6.739 26.679 -12.325 1.00 83.44 328 GLY A N 1
ATOM 2429 C CA . GLY A 1 328 ? 7.734 26.681 -13.393 1.00 83.44 328 GLY A CA 1
ATOM 2430 C C . GLY A 1 328 ? 8.893 25.708 -1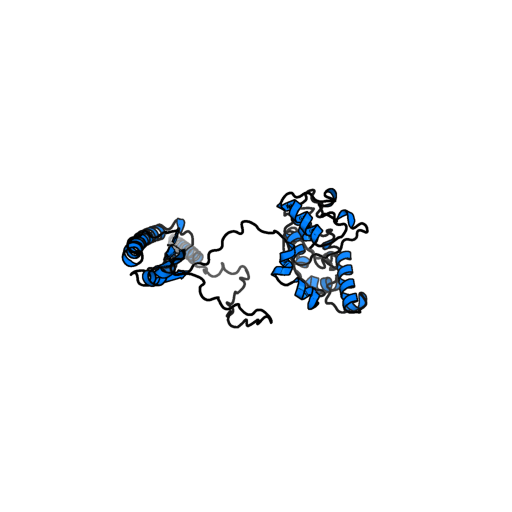3.190 1.00 83.44 328 GLY A C 1
ATOM 2431 O O . GLY A 1 328 ? 9.761 25.633 -14.072 1.00 83.44 328 GLY A O 1
ATOM 2432 N N . ASP A 1 329 ? 8.914 24.982 -12.077 1.00 80.25 329 ASP A N 1
ATOM 2433 C CA . ASP A 1 329 ? 9.811 23.868 -11.825 1.00 80.25 329 ASP A CA 1
ATOM 2434 C C . ASP A 1 329 ? 9.085 22.539 -12.106 1.00 80.25 329 ASP A C 1
ATOM 2436 O O . ASP A 1 329 ? 7.887 22.495 -12.357 1.00 80.25 329 ASP A O 1
ATOM 2440 N N . LEU A 1 330 ? 9.851 21.451 -12.223 1.00 77.00 330 LEU A N 1
ATOM 2441 C CA . LEU A 1 330 ? 9.285 20.114 -12.361 1.00 77.00 330 LEU A CA 1
ATOM 2442 C C . LEU A 1 330 ? 9.756 19.268 -11.196 1.00 77.00 330 LEU A C 1
ATOM 2444 O O . LEU A 1 330 ? 10.905 18.806 -11.194 1.00 77.00 330 LEU A O 1
ATOM 2448 N N . ASP A 1 331 ? 8.886 19.082 -10.215 1.00 73.38 331 ASP A N 1
ATOM 2449 C CA . ASP A 1 331 ? 9.234 18.400 -8.983 1.00 73.38 331 ASP A CA 1
ATOM 2450 C C . ASP A 1 331 ? 8.042 17.685 -8.321 1.00 73.38 331 ASP A C 1
ATOM 2452 O O . ASP A 1 331 ? 7.054 17.293 -8.943 1.00 73.38 331 ASP A O 1
ATOM 2456 N N . GLN A 1 332 ? 8.190 17.389 -7.034 1.00 74.38 332 GLN A N 1
ATOM 2457 C CA . GLN A 1 332 ? 7.189 16.663 -6.273 1.00 74.38 332 GLN A CA 1
ATOM 2458 C C . GLN A 1 332 ? 5.904 17.475 -6.029 1.00 74.38 332 GLN A C 1
ATOM 2460 O O . GLN A 1 332 ? 4.849 16.884 -5.770 1.00 74.38 332 GLN A O 1
ATOM 2465 N N . ALA A 1 333 ? 5.976 18.805 -6.090 1.00 79.81 333 ALA A N 1
ATOM 2466 C CA . ALA A 1 333 ? 4.833 19.691 -5.951 1.00 79.81 333 ALA A CA 1
ATOM 2467 C C . ALA A 1 333 ? 3.836 19.494 -7.102 1.00 79.81 333 ALA A C 1
ATOM 2469 O O . ALA A 1 333 ? 2.633 19.454 -6.846 1.00 79.81 333 ALA A O 1
ATOM 2470 N N . ASP A 1 334 ? 4.309 19.179 -8.310 1.00 81.69 334 ASP A N 1
ATOM 2471 C CA . ASP A 1 334 ? 3.457 18.823 -9.451 1.00 81.69 334 ASP A CA 1
ATOM 2472 C C . ASP A 1 334 ? 2.665 17.541 -9.223 1.00 81.69 334 ASP A C 1
ATOM 2474 O O . ASP A 1 334 ? 1.456 17.481 -9.461 1.00 81.69 334 ASP A O 1
ATOM 2478 N N . ALA A 1 335 ? 3.335 16.500 -8.720 1.00 78.25 335 ALA A N 1
ATOM 2479 C CA . ALA A 1 335 ? 2.675 15.245 -8.375 1.00 78.25 335 ALA A CA 1
ATOM 2480 C C . ALA A 1 335 ? 1.628 15.466 -7.269 1.00 78.25 335 ALA A C 1
ATOM 2482 O O . ALA A 1 335 ? 0.540 14.884 -7.302 1.00 78.25 335 ALA A O 1
ATOM 2483 N N . GLN A 1 336 ? 1.920 16.347 -6.305 1.00 80.44 336 GLN A N 1
ATOM 2484 C CA . GLN A 1 336 ? 0.973 16.722 -5.258 1.00 80.44 336 GLN A CA 1
ATOM 2485 C C . GLN A 1 336 ? -0.204 17.547 -5.799 1.00 80.44 336 GLN A C 1
ATOM 2487 O O . GLN A 1 336 ? -1.337 17.323 -5.368 1.00 80.44 336 GLN A O 1
ATOM 2492 N N . ALA A 1 337 ? 0.027 18.461 -6.742 1.00 85.75 337 ALA A N 1
ATOM 2493 C CA . ALA A 1 337 ? -1.014 19.253 -7.386 1.00 85.75 337 ALA A CA 1
ATOM 2494 C C . ALA A 1 337 ? -1.956 18.369 -8.213 1.00 85.75 337 ALA A C 1
ATOM 2496 O O . ALA A 1 337 ? -3.177 18.457 -8.058 1.00 85.75 337 ALA A O 1
ATOM 2497 N N . LEU A 1 338 ? -1.404 17.439 -8.999 1.00 85.19 338 LEU A N 1
ATOM 2498 C CA . LEU A 1 338 ? -2.174 16.433 -9.731 1.00 85.19 338 LEU A CA 1
ATOM 2499 C C . LEU A 1 338 ? -3.010 15.558 -8.782 1.00 85.19 338 LEU A C 1
ATOM 2501 O O . LEU A 1 338 ? -4.181 15.282 -9.037 1.00 85.19 338 LEU A O 1
ATOM 2505 N N . MET A 1 339 ? -2.457 15.177 -7.631 1.00 83.19 339 MET A N 1
ATOM 2506 C CA . MET A 1 339 ? -3.198 14.415 -6.625 1.00 83.19 339 MET A CA 1
ATOM 2507 C C . MET A 1 339 ? -4.322 15.216 -5.974 1.00 83.19 339 MET A C 1
ATOM 2509 O O . MET A 1 339 ? -5.425 14.708 -5.766 1.00 83.19 339 MET A O 1
ATOM 2513 N N . ASP A 1 340 ? -4.065 16.482 -5.665 1.00 85.00 340 ASP A N 1
ATOM 2514 C CA . ASP A 1 340 ? -5.071 17.391 -5.133 1.00 85.00 340 ASP A CA 1
ATOM 2515 C C . ASP A 1 340 ? -6.198 17.626 -6.148 1.00 85.00 340 ASP A C 1
ATOM 2517 O O . ASP A 1 340 ? -7.365 17.700 -5.754 1.00 85.00 340 ASP A O 1
ATOM 2521 N N . HIS A 1 341 ? -5.892 17.659 -7.447 1.00 88.44 341 HIS A N 1
ATOM 2522 C CA . HIS A 1 341 ? -6.906 17.657 -8.498 1.00 88.44 341 HIS A CA 1
ATOM 2523 C C . HIS A 1 341 ? -7.799 16.417 -8.417 1.00 88.44 341 HIS A C 1
ATOM 2525 O O . HIS A 1 341 ? -9.019 16.541 -8.332 1.00 88.44 341 HIS A O 1
ATOM 2531 N N . VAL A 1 342 ? -7.207 15.224 -8.355 1.00 85.31 342 VAL A N 1
ATOM 2532 C CA . VAL A 1 342 ? -7.960 13.960 -8.334 1.00 85.31 342 VAL A CA 1
ATOM 2533 C C . VAL A 1 342 ? -8.795 13.802 -7.060 1.00 85.31 342 VAL A C 1
ATOM 2535 O O . VAL A 1 342 ? -9.948 13.376 -7.114 1.00 85.31 342 VAL A O 1
ATOM 2538 N N . VAL A 1 343 ? -8.230 14.133 -5.897 1.00 81.56 343 VAL A N 1
ATOM 2539 C CA . VAL A 1 343 ? -8.869 13.887 -4.594 1.00 81.56 343 VAL A CA 1
ATOM 2540 C C . VAL A 1 343 ? -9.832 15.004 -4.205 1.00 81.56 343 VAL A C 1
ATOM 2542 O O . VAL A 1 343 ? -10.898 14.738 -3.645 1.00 81.56 343 VAL A O 1
ATOM 2545 N N . LYS A 1 344 ? -9.449 16.262 -4.448 1.00 83.44 344 LYS A N 1
ATOM 2546 C CA . LYS A 1 344 ? -10.174 17.447 -3.965 1.00 83.44 344 LYS A CA 1
ATOM 2547 C C . LYS A 1 344 ? -10.900 18.194 -5.084 1.00 83.44 344 LYS A C 1
ATOM 2549 O O . LYS A 1 344 ? -11.758 19.021 -4.778 1.00 83.44 344 LYS A O 1
ATOM 2554 N N . GLY A 1 345 ? -10.582 17.923 -6.351 1.00 84.88 345 GLY A N 1
ATOM 2555 C CA . GLY A 1 345 ? -11.077 18.699 -7.489 1.00 84.88 345 GLY A CA 1
ATOM 2556 C C . GLY A 1 345 ? -10.395 20.062 -7.632 1.00 84.88 345 GLY A C 1
ATOM 2557 O O . GLY A 1 345 ? -11.007 20.980 -8.177 1.00 84.88 345 GLY A O 1
ATOM 2558 N N . SER A 1 346 ? -9.180 20.227 -7.095 1.00 88.56 346 SER A N 1
ATOM 2559 C CA . SER A 1 346 ? -8.396 21.463 -7.227 1.00 88.56 346 SER A CA 1
ATOM 2560 C C . SER A 1 346 ? -8.087 21.770 -8.694 1.00 88.56 346 SER A C 1
ATOM 2562 O O . SER A 1 346 ? -7.864 20.855 -9.477 1.00 88.56 346 SER A O 1
ATOM 2564 N N . GLU A 1 347 ? -8.049 23.041 -9.090 1.00 90.81 347 GLU A N 1
ATOM 2565 C CA . GLU A 1 347 ? -7.551 23.409 -10.423 1.00 90.81 347 GLU A CA 1
ATOM 2566 C C . GLU A 1 347 ? -6.036 23.174 -10.500 1.00 90.81 347 GLU A C 1
ATOM 2568 O O . GLU A 1 347 ? -5.324 23.446 -9.534 1.00 90.81 347 GLU A O 1
ATOM 2573 N N . ILE A 1 348 ? -5.567 22.683 -11.647 1.00 91.12 348 ILE A N 1
ATOM 2574 C CA . ILE A 1 348 ? -4.148 22.483 -11.962 1.00 91.12 348 ILE A CA 1
ATOM 2575 C C . ILE A 1 348 ? -3.810 23.193 -13.266 1.00 91.12 348 ILE A C 1
ATOM 2577 O O . ILE A 1 348 ? -4.670 23.373 -14.137 1.00 91.12 348 ILE A O 1
ATOM 2581 N N . HIS A 1 349 ? -2.557 23.607 -13.395 1.00 90.50 349 HIS A N 1
ATOM 2582 C CA . HIS A 1 349 ? -2.005 24.059 -14.662 1.00 90.50 349 HIS A CA 1
ATOM 2583 C C . HIS A 1 349 ? -1.807 22.854 -15.605 1.00 90.50 349 HIS A C 1
ATOM 2585 O O . HIS A 1 349 ? -1.821 21.715 -15.154 1.00 90.50 349 HIS A O 1
ATOM 2591 N N . SER A 1 350 ? -1.712 23.074 -16.923 1.00 87.38 350 SER A N 1
ATOM 2592 C CA . SER A 1 350 ? -1.479 22.003 -17.916 1.00 87.38 350 SER A CA 1
ATOM 2593 C C . SER A 1 350 ? -2.438 20.792 -17.832 1.00 87.38 350 SER A C 1
ATOM 2595 O O . SER A 1 350 ? -2.061 19.668 -18.163 1.00 87.38 350 SER A O 1
ATOM 2597 N N . ALA A 1 351 ? -3.692 20.999 -17.404 1.00 86.44 351 ALA A N 1
ATOM 2598 C CA . ALA A 1 351 ? -4.667 19.931 -17.149 1.00 86.44 351 ALA A CA 1
ATOM 2599 C C . ALA A 1 351 ? -4.941 19.023 -18.366 1.00 86.44 351 ALA A C 1
ATOM 2601 O O . ALA A 1 351 ? -5.312 17.864 -18.211 1.00 86.44 351 ALA A O 1
ATOM 2602 N N . GLU A 1 352 ? -4.753 19.524 -19.587 1.00 87.50 352 GLU A N 1
ATOM 2603 C CA . GLU A 1 352 ? -4.868 18.738 -20.818 1.00 87.50 352 GLU A CA 1
ATOM 2604 C C . GLU A 1 352 ? -3.787 17.651 -20.980 1.00 87.50 352 GLU A C 1
ATOM 2606 O O . GLU A 1 352 ? -3.947 16.772 -21.825 1.00 87.50 352 GLU A O 1
ATOM 2611 N N . TYR A 1 353 ? -2.717 17.697 -20.180 1.00 85.38 353 TYR A N 1
ATOM 2612 C CA . TYR A 1 353 ? -1.625 16.716 -20.142 1.00 85.38 353 TYR A CA 1
ATOM 2613 C C . TYR A 1 353 ? -1.635 15.859 -18.864 1.00 85.38 353 TYR A C 1
ATOM 2615 O O . TYR A 1 353 ? -0.699 15.101 -18.627 1.00 85.38 353 TYR A O 1
ATOM 2623 N N . ALA A 1 354 ? -2.664 15.998 -18.025 1.00 85.25 354 ALA A N 1
ATOM 2624 C CA . ALA A 1 354 ? -2.752 15.347 -16.719 1.00 85.25 354 ALA A CA 1
ATOM 2625 C C . ALA A 1 354 ? -3.144 13.856 -16.781 1.00 85.25 354 ALA A C 1
ATOM 2627 O O . ALA A 1 354 ? -2.961 13.141 -15.801 1.00 85.25 354 ALA A O 1
ATOM 2628 N N . ASP A 1 355 ? -3.672 13.396 -17.918 1.00 84.50 355 ASP A N 1
ATOM 2629 C CA . ASP A 1 355 ? -3.936 11.981 -18.208 1.00 84.50 355 ASP A CA 1
ATOM 2630 C C . ASP A 1 355 ? -2.638 11.326 -18.706 1.00 84.50 355 ASP A C 1
ATOM 2632 O O . ASP A 1 355 ? -2.340 11.322 -19.902 1.00 84.50 355 ASP A O 1
ATOM 2636 N N . LEU A 1 356 ? -1.814 10.877 -17.757 1.00 77.19 356 LEU A N 1
ATOM 2637 C CA . LEU A 1 356 ? -0.490 10.302 -18.008 1.00 77.19 356 LEU A CA 1
ATOM 2638 C C . LEU A 1 356 ? -0.572 8.825 -18.398 1.00 77.19 356 LEU A C 1
ATOM 2640 O O . LEU A 1 356 ? 0.260 8.361 -19.175 1.00 77.19 356 LEU A O 1
ATOM 2644 N N . SER A 1 357 ? -1.584 8.126 -17.887 1.00 72.44 357 SER A N 1
ATOM 2645 C CA . SER A 1 357 ? -1.943 6.757 -18.270 1.00 72.44 357 SER A CA 1
ATOM 2646 C C . SER A 1 357 ? -2.562 6.681 -19.672 1.00 72.44 357 SER A C 1
ATOM 2648 O O . SER A 1 357 ? -2.510 5.644 -20.322 1.00 72.44 357 SER A O 1
ATOM 2650 N N . GLY A 1 358 ? -3.138 7.778 -20.176 1.00 74.38 358 GLY A N 1
ATOM 2651 C CA . GLY A 1 358 ? -3.759 7.830 -21.500 1.00 74.38 358 GLY A CA 1
ATOM 2652 C C . GLY A 1 358 ? -5.112 7.116 -21.574 1.00 74.38 358 GLY A C 1
ATOM 2653 O O . GLY A 1 358 ? -5.614 6.861 -22.675 1.00 74.38 358 GLY A O 1
ATOM 2654 N N . ASN A 1 359 ? -5.726 6.806 -20.428 1.00 73.81 359 ASN A N 1
ATOM 2655 C CA . ASN A 1 359 ? -6.990 6.069 -20.348 1.00 73.81 359 ASN A CA 1
ATOM 2656 C C . ASN A 1 359 ? -8.232 6.960 -20.566 1.00 73.81 359 ASN A C 1
ATOM 2658 O O . ASN A 1 359 ? -9.375 6.488 -20.537 1.00 73.81 359 ASN A O 1
ATOM 2662 N N . GLY A 1 360 ? -8.026 8.254 -20.828 1.00 81.75 360 GLY A N 1
ATOM 2663 C CA . GLY A 1 360 ? -9.069 9.242 -21.070 1.00 81.75 360 GLY A CA 1
ATOM 2664 C C . GLY A 1 360 ? -9.611 9.892 -19.798 1.00 81.75 360 GLY A C 1
ATOM 2665 O O . GLY A 1 360 ? -10.628 10.595 -19.872 1.00 81.75 360 GLY A O 1
ATOM 2666 N N . SER A 1 361 ? -8.988 9.663 -18.638 1.00 82.94 361 SER A N 1
ATOM 2667 C CA . SER A 1 361 ? -9.406 10.239 -17.362 1.00 82.94 361 SER A CA 1
ATOM 2668 C C . SER A 1 361 ? -8.232 10.531 -16.430 1.00 82.94 361 SER A C 1
ATOM 2670 O O . SER A 1 361 ? -7.347 9.711 -16.263 1.00 82.94 361 SER A O 1
ATOM 2672 N N . VAL A 1 362 ? -8.277 11.681 -15.751 1.00 84.25 362 VAL A N 1
ATOM 2673 C CA . VAL A 1 362 ? -7.292 12.022 -14.716 1.00 84.25 362 VAL A CA 1
ATOM 2674 C C . VAL A 1 362 ? -7.716 11.388 -13.393 1.00 84.25 362 VAL A C 1
ATOM 2676 O O . VAL A 1 362 ? -8.791 11.682 -12.861 1.00 84.25 362 VAL A O 1
ATOM 2679 N N . SER A 1 363 ? -6.880 10.506 -12.864 1.00 80.69 363 SER A N 1
ATOM 2680 C CA . SER A 1 363 ? -7.163 9.647 -11.721 1.00 80.69 363 SER A CA 1
ATOM 2681 C C . SER A 1 363 ? -5.923 9.430 -10.842 1.00 80.69 363 SER A C 1
ATOM 2683 O O . SER A 1 363 ? -4.832 9.929 -11.107 1.00 80.69 363 SER A O 1
ATOM 2685 N N . ALA A 1 364 ? -6.077 8.675 -9.749 1.00 72.12 364 ALA A N 1
ATOM 2686 C CA . ALA A 1 364 ? -4.964 8.400 -8.837 1.00 72.12 364 ALA A CA 1
ATOM 2687 C C . ALA A 1 364 ? -3.845 7.573 -9.501 1.00 72.12 364 ALA A C 1
ATOM 2689 O O . ALA A 1 364 ? -2.722 7.560 -8.997 1.00 72.12 364 ALA A O 1
ATOM 2690 N N . TYR A 1 365 ? -4.142 6.909 -10.622 1.00 71.19 365 TYR A N 1
ATOM 2691 C CA . TYR A 1 365 ? -3.163 6.168 -11.410 1.00 71.19 365 TYR A CA 1
ATOM 2692 C C . TYR A 1 365 ? -2.137 7.105 -12.057 1.00 71.19 365 TYR A C 1
ATOM 2694 O O . TYR A 1 365 ? -0.944 6.825 -11.987 1.00 71.19 365 TYR A O 1
ATOM 2702 N N . ASP A 1 366 ? -2.559 8.280 -12.532 1.00 74.44 366 ASP A N 1
ATOM 2703 C CA . ASP A 1 366 ? -1.662 9.272 -13.140 1.00 74.44 366 ASP A CA 1
ATOM 2704 C C . ASP A 1 366 ? -0.675 9.871 -12.122 1.00 74.44 366 ASP A C 1
ATOM 2706 O O . ASP A 1 366 ? 0.457 10.216 -12.450 1.00 74.44 366 ASP A O 1
ATOM 2710 N N . VAL A 1 367 ? -1.072 9.942 -10.849 1.00 70.44 367 VAL A N 1
ATOM 2711 C CA . VAL A 1 367 ? -0.261 10.512 -9.759 1.00 70.44 367 VAL A CA 1
ATOM 2712 C C . VAL A 1 367 ? 0.900 9.599 -9.367 1.00 70.44 367 VAL A C 1
ATOM 2714 O O . VAL A 1 367 ? 2.015 10.061 -9.131 1.00 70.44 367 VAL A O 1
ATOM 2717 N N . LEU A 1 368 ? 0.643 8.295 -9.252 1.00 59.69 368 LEU A N 1
ATOM 2718 C CA . LEU A 1 368 ? 1.617 7.326 -8.736 1.00 59.69 368 LEU A CA 1
ATOM 2719 C C . LEU A 1 368 ? 2.708 6.974 -9.736 1.00 59.69 368 LEU A C 1
ATOM 2721 O O . LEU A 1 368 ? 3.745 6.441 -9.357 1.00 59.69 368 LEU A O 1
ATOM 2725 N N . LEU A 1 369 ? 2.488 7.291 -11.003 1.00 52.59 369 LEU A N 1
ATOM 2726 C CA . LEU A 1 369 ? 3.439 7.027 -12.066 1.00 52.59 369 LEU A CA 1
ATOM 2727 C C . LEU A 1 369 ? 4.505 8.139 -12.201 1.00 52.59 369 LEU A C 1
ATOM 2729 O O . LEU A 1 369 ? 5.344 8.081 -13.103 1.00 52.59 369 LEU A O 1
ATOM 2733 N N . ARG A 1 370 ? 4.495 9.123 -11.288 1.00 52.41 370 ARG A N 1
ATOM 2734 C CA . ARG A 1 370 ? 5.402 10.284 -11.206 1.00 52.41 370 ARG A CA 1
ATOM 2735 C C . ARG A 1 370 ? 6.224 10.397 -9.918 1.00 52.41 370 ARG A C 1
ATOM 2737 O O . ARG A 1 370 ? 7.058 11.293 -9.833 1.00 52.41 370 ARG A O 1
ATOM 2744 N N . LEU A 1 371 ? 5.954 9.552 -8.923 1.00 45.78 371 LEU A N 1
ATOM 2745 C CA . LEU A 1 371 ? 6.653 9.502 -7.629 1.00 45.78 371 LEU A CA 1
ATOM 2746 C C . LEU A 1 371 ? 7.677 8.365 -7.619 1.00 45.78 371 LEU A C 1
ATOM 2748 O O . LEU A 1 371 ? 8.673 8.492 -6.868 1.00 45.78 371 LEU A O 1
#